Protein AF-A0A9D4SU39-F1 (afdb_monomer_lite)

pLDDT: mean 81.75, std 20.68, range [34.66, 98.31]

Organism: Rhipicephalus sanguineus (NCBI:txid34632)

Foldseek 3Di:
DAAEEDEDAALVVLVVVLVVCVVQVPPVRVVVVLRYAYEHENDDPQVSVVVSCVVSVNQWRYEYEDEDPLVCLQPDWCPSQLVLLVLLLDPNHRHQFYEYPAAEALVLLLVRVLSPHPYYHYPHVVSNVVNCVDPPNVVPDDDDDPVDRSTHHDNDPPSHPVVPVVRRGRHDDDPPPPPDDPPDDDPVVVPPPDDD

Secondary structure (DSSP, 8-state):
---EEEEESSGGGTHHHHHHHHHHTSGGGGGGGGGEEEEE-S---HHHHHHHHHHHT--S-BEEEEE--TTTGGG--SHHHHHHHHHHHSTT---SEEEEES--SHHHHHHHHHTT-SEE--S-HHHHHHHHTSTTHHHH-----TTS-TTSPP---SS--TT------S----S-------S---GGGGGGSS--

InterPro domains:
  IPR017946 PLC-like phosphodiesterase, TIM beta/alpha-barrel domain superfamily [G3DSA:3.20.20.190] (1-155)
  IPR017946 PLC-like phosphodiesterase, TIM beta/alpha-barrel domain superfamily [SSF51695] (39-131)

Structure (mmCIF, N/CA/C/O backbone):
data_AF-A0A9D4SU39-F1
#
_entry.id   AF-A0A9D4SU39-F1
#
loop_
_atom_site.group_PDB
_atom_site.id
_atom_site.type_symbol
_atom_site.label_atom_id
_atom_site.label_alt_id
_atom_site.label_comp_id
_atom_site.label_asym_id
_atom_site.label_entity_id
_atom_site.label_seq_id
_atom_site.pdbx_PDB_ins_code
_atom_site.Cartn_x
_atom_site.Cartn_y
_atom_site.Cartn_z
_atom_site.occupancy
_atom_site.B_iso_or_equiv
_atom_site.auth_seq_id
_atom_site.auth_comp_id
_atom_site.auth_asym_id
_atom_site.auth_atom_id
_atom_site.pdbx_PDB_model_num
ATOM 1 N N . MET A 1 1 ? 11.821 -0.183 16.527 1.00 67.69 1 MET A N 1
ATOM 2 C CA . MET A 1 1 ? 10.423 -0.513 16.903 1.00 67.69 1 MET A CA 1
ATOM 3 C C . MET A 1 1 ? 9.620 -0.658 15.615 1.00 67.69 1 MET A C 1
ATOM 5 O O . MET A 1 1 ? 9.890 0.095 14.689 1.00 67.69 1 MET A O 1
ATOM 9 N N . VAL A 1 2 ? 8.726 -1.643 15.519 1.00 88.06 2 VAL A N 1
ATOM 10 C CA . VAL A 1 2 ? 8.075 -2.055 14.258 1.00 88.06 2 VAL A CA 1
ATOM 11 C C . VAL A 1 2 ? 6.677 -1.437 14.139 1.00 88.06 2 VAL A C 1
ATOM 13 O O . VAL A 1 2 ? 5.979 -1.306 15.142 1.00 88.06 2 VAL A O 1
ATOM 16 N N . ASN A 1 3 ? 6.280 -1.057 12.922 1.00 95.62 3 ASN A N 1
ATOM 17 C CA . ASN A 1 3 ? 4.905 -0.673 12.593 1.00 95.62 3 ASN A CA 1
ATOM 18 C C . ASN A 1 3 ? 4.141 -1.901 12.085 1.00 95.62 3 ASN A C 1
ATOM 20 O O . ASN A 1 3 ? 4.718 -2.748 11.405 1.00 95.62 3 ASN A O 1
ATOM 24 N N . VAL A 1 4 ? 2.851 -1.993 12.397 1.00 96.62 4 VAL A N 1
ATOM 25 C CA . VAL A 1 4 ? 2.015 -3.152 12.065 1.00 96.62 4 VAL A CA 1
ATOM 26 C C . VAL A 1 4 ? 0.904 -2.729 11.120 1.00 96.62 4 VAL A C 1
ATOM 28 O O . VAL A 1 4 ? 0.189 -1.766 11.388 1.00 96.62 4 VAL A O 1
ATOM 31 N N . LEU A 1 5 ? 0.721 -3.481 10.038 1.00 97.00 5 LEU A N 1
ATOM 32 C CA . LEU A 1 5 ? -0.430 -3.340 9.159 1.00 97.00 5 LEU A CA 1
ATOM 33 C C . LEU A 1 5 ? -1.435 -4.458 9.451 1.00 97.00 5 LEU A C 1
ATOM 35 O O . LEU A 1 5 ? -1.159 -5.631 9.212 1.00 97.00 5 LEU A O 1
ATOM 39 N N . LEU A 1 6 ? -2.605 -4.098 9.977 1.00 97.62 6 LEU A N 1
ATOM 40 C CA . LEU A 1 6 ? -3.713 -5.026 10.174 1.00 97.62 6 LEU A CA 1
ATOM 41 C C . LEU A 1 6 ? -4.509 -5.141 8.871 1.00 97.62 6 LEU A C 1
ATOM 43 O O . LEU A 1 6 ? -5.364 -4.299 8.585 1.00 97.62 6 LEU A O 1
ATOM 47 N N . SER A 1 7 ? -4.229 -6.187 8.096 1.00 97.44 7 SER A N 1
ATOM 48 C CA . SER A 1 7 ? -4.980 -6.495 6.878 1.00 97.44 7 SER A CA 1
ATOM 49 C C . SER A 1 7 ? -6.150 -7.433 7.185 1.00 97.44 7 SER A C 1
ATOM 51 O O . SER A 1 7 ? -5.974 -8.484 7.805 1.00 97.44 7 SER A O 1
ATOM 53 N N . ILE A 1 8 ? -7.357 -7.042 6.774 1.00 97.50 8 ILE A N 1
ATOM 54 C CA . ILE A 1 8 ? -8.540 -7.914 6.751 1.00 97.50 8 ILE A CA 1
ATOM 55 C C . ILE A 1 8 ? -8.821 -8.357 5.316 1.00 97.50 8 ILE A C 1
ATOM 57 O O . ILE A 1 8 ? -8.470 -7.657 4.372 1.00 97.50 8 ILE A O 1
ATOM 61 N N . GLY A 1 9 ? -9.491 -9.495 5.131 1.00 95.56 9 GLY A N 1
ATOM 62 C CA . GLY A 1 9 ? -9.808 -9.981 3.788 1.00 95.56 9 GLY A CA 1
ATOM 63 C C . GLY A 1 9 ? -10.759 -9.039 3.049 1.00 95.56 9 GLY A C 1
ATOM 64 O O . GLY A 1 9 ? -10.424 -8.522 1.986 1.00 95.56 9 GLY A O 1
ATOM 65 N N . TYR A 1 10 ? -11.928 -8.783 3.640 1.00 96.88 10 TYR A N 1
ATOM 66 C CA . TYR A 1 10 ? -13.017 -8.048 2.997 1.00 96.88 10 TYR A CA 1
ATOM 67 C C . TYR A 1 10 ? -13.607 -6.966 3.909 1.00 96.88 10 TYR A C 1
ATOM 69 O O . TYR A 1 10 ? -13.557 -7.046 5.135 1.00 96.88 10 TYR A O 1
ATOM 77 N N . VAL A 1 11 ? -14.305 -5.995 3.321 1.00 97.94 11 VAL A N 1
ATOM 78 C CA . VAL A 1 11 ? -15.052 -4.931 4.015 1.00 97.94 11 VAL A CA 1
ATOM 79 C C . VAL A 1 11 ? -16.072 -5.491 5.015 1.00 97.94 11 VAL A C 1
ATOM 81 O O . VAL A 1 11 ? -16.365 -4.861 6.036 1.00 97.94 11 VAL A O 1
ATOM 84 N N . LYS A 1 12 ? -16.625 -6.684 4.757 1.00 97.75 12 LYS A N 1
ATOM 85 C CA . LYS A 1 12 ? -17.551 -7.358 5.686 1.00 97.75 12 LYS A CA 1
ATOM 86 C C . LYS A 1 12 ? -16.886 -7.746 7.017 1.00 97.75 12 LYS A C 1
ATOM 88 O O . LYS A 1 12 ? -17.575 -7.807 8.032 1.00 97.75 12 LYS A O 1
ATOM 93 N N . ASP A 1 13 ? -15.561 -7.887 7.043 1.00 98.00 13 ASP A N 1
ATOM 94 C CA . ASP A 1 13 ? -14.781 -8.295 8.217 1.00 98.00 13 ASP A CA 1
ATOM 95 C C . ASP A 1 13 ? -14.398 -7.104 9.121 1.00 98.00 13 ASP A C 1
ATOM 97 O O . ASP A 1 13 ? -13.671 -7.251 10.106 1.00 98.00 13 ASP A O 1
ATOM 101 N N . LYS A 1 14 ? -14.940 -5.905 8.851 1.00 97.88 14 LYS A N 1
ATOM 102 C CA . LYS A 1 14 ? -14.674 -4.648 9.583 1.00 97.88 14 LYS A CA 1
ATOM 103 C C . LYS A 1 14 ? -14.838 -4.717 11.104 1.00 97.88 14 LYS A C 1
ATOM 105 O O . LYS A 1 14 ? -14.329 -3.853 11.820 1.00 97.88 14 LYS A O 1
ATOM 110 N N . ASN A 1 15 ? -15.560 -5.714 11.614 1.00 98.25 15 ASN A N 1
ATOM 111 C CA . ASN A 1 15 ? -15.721 -5.927 13.050 1.00 98.25 15 ASN A CA 1
ATOM 112 C C . ASN A 1 15 ? -14.397 -6.286 13.745 1.00 98.25 15 ASN A C 1
ATOM 114 O O . ASN A 1 15 ? -14.235 -5.925 14.910 1.00 98.25 15 ASN A O 1
ATOM 118 N N . VAL A 1 16 ? -13.436 -6.892 13.036 1.00 97.88 16 VAL A N 1
ATOM 119 C CA . VAL A 1 16 ? -12.072 -7.121 13.545 1.00 97.88 16 VAL A CA 1
ATOM 120 C C . VAL A 1 16 ? -11.402 -5.782 13.851 1.00 97.88 16 VAL A C 1
ATOM 122 O O . VAL A 1 16 ? -11.013 -5.524 14.991 1.00 97.88 16 VAL A O 1
ATOM 125 N N . ILE A 1 17 ? -11.374 -4.875 12.869 1.00 97.94 17 ILE A N 1
ATOM 126 C CA . ILE A 1 17 ? -10.823 -3.523 13.034 1.00 97.94 17 ILE A CA 1
ATOM 127 C C . ILE A 1 17 ? -11.568 -2.765 14.140 1.00 97.94 17 ILE A C 1
ATOM 129 O O . ILE A 1 17 ? -10.947 -2.144 15.001 1.00 97.94 17 ILE A O 1
ATOM 133 N N . LYS A 1 18 ? -12.904 -2.843 14.173 1.00 97.88 18 LYS A N 1
ATOM 134 C CA . LYS A 1 18 ? -13.717 -2.210 15.224 1.00 97.88 18 LYS A CA 1
ATOM 135 C C . LYS A 1 18 ? -13.333 -2.701 16.625 1.00 97.88 18 LYS A C 1
ATOM 137 O O . LYS A 1 18 ? -13.263 -1.888 17.547 1.00 97.88 18 LYS A O 1
ATOM 142 N N . GLY A 1 19 ? -13.093 -4.003 16.790 1.00 97.38 19 GLY A N 1
ATOM 143 C CA . GLY A 1 19 ? -12.643 -4.602 18.047 1.00 97.38 19 GLY A CA 1
ATOM 144 C C . GLY A 1 19 ? -11.273 -4.080 18.479 1.00 97.38 19 GLY A C 1
ATOM 145 O O . GLY A 1 19 ? -11.129 -3.622 19.613 1.00 97.38 19 GLY A O 1
ATOM 146 N N . VAL A 1 20 ? -10.311 -4.053 17.552 1.00 96.06 20 VAL A N 1
ATOM 147 C CA . VAL A 1 20 ? -8.963 -3.498 17.768 1.00 96.06 20 VAL A CA 1
ATOM 148 C C . VAL A 1 20 ? -9.041 -2.032 18.195 1.00 96.06 20 VAL A C 1
ATOM 150 O O . VAL A 1 20 ? -8.531 -1.670 19.254 1.00 96.06 20 VAL A O 1
ATOM 153 N N . LEU A 1 21 ? -9.771 -1.196 17.449 1.00 95.94 21 LEU A N 1
ATOM 154 C CA . LEU A 1 21 ? -9.965 0.212 17.802 1.00 95.94 21 LEU A CA 1
ATOM 155 C C . LEU A 1 21 ? -10.594 0.373 19.192 1.00 95.94 21 LEU A C 1
ATOM 157 O O . LEU A 1 21 ? -10.150 1.212 19.968 1.00 95.94 21 LEU A O 1
ATOM 161 N N . LYS A 1 22 ? -11.612 -0.425 19.534 1.00 95.62 22 LYS A N 1
ATOM 162 C CA . LYS A 1 22 ? -12.254 -0.374 20.858 1.00 95.62 22 LYS A CA 1
ATOM 163 C C . LYS A 1 22 ? -11.282 -0.751 21.981 1.00 95.62 22 LYS A C 1
ATOM 165 O O . LYS A 1 22 ? -11.334 -0.146 23.048 1.00 95.62 22 LYS A O 1
ATOM 170 N N . TYR A 1 23 ? -10.423 -1.742 21.759 1.00 94.75 23 TYR A N 1
ATOM 171 C CA . TYR A 1 23 ? -9.473 -2.223 22.761 1.00 94.75 23 TYR A CA 1
ATOM 172 C C . TYR A 1 23 ? -8.349 -1.213 23.046 1.00 94.75 23 TYR A C 1
ATOM 174 O O . TYR A 1 23 ? -8.017 -0.970 24.213 1.00 94.75 23 TYR A O 1
ATOM 182 N N . PHE A 1 24 ? -7.792 -0.603 21.994 1.00 94.88 24 PHE A N 1
ATOM 183 C CA . PHE A 1 24 ? -6.656 0.320 22.098 1.00 94.88 24 PHE A CA 1
ATOM 184 C C . PHE A 1 24 ? -7.048 1.782 22.358 1.00 94.88 24 PHE A C 1
ATOM 186 O O . PHE A 1 24 ? -6.215 2.536 22.836 1.00 94.88 24 PHE A O 1
ATOM 193 N N . LYS A 1 25 ? -8.311 2.192 22.156 1.00 92.25 25 LYS A N 1
ATOM 194 C CA . LYS A 1 25 ? -8.796 3.550 22.502 1.00 92.25 25 LYS A CA 1
ATOM 195 C C . LYS A 1 25 ? -8.883 3.854 24.009 1.00 92.25 25 LYS A C 1
ATOM 197 O O . LYS A 1 25 ? -9.356 4.921 24.381 1.00 92.25 25 LYS A O 1
ATOM 202 N N . LYS A 1 26 ? -8.464 2.936 24.881 1.00 89.94 26 LYS A N 1
ATOM 203 C CA . LYS A 1 26 ? -8.320 3.205 26.320 1.00 89.94 26 LYS A CA 1
ATOM 204 C C . LYS A 1 26 ? -7.014 3.974 26.552 1.00 89.94 26 LYS A C 1
ATOM 206 O O . LYS A 1 26 ? -6.006 3.591 25.966 1.00 89.94 26 LYS A O 1
ATOM 211 N N . GLU A 1 27 ? -7.033 5.016 27.389 1.00 81.94 27 GLU A N 1
ATOM 212 C CA . GLU A 1 27 ? -5.927 5.988 27.547 1.00 81.94 27 GLU A CA 1
ATOM 213 C C . GLU A 1 27 ? -4.545 5.333 27.691 1.00 81.94 27 GLU A C 1
ATOM 215 O O . GLU A 1 27 ? -3.621 5.663 26.953 1.00 81.94 27 GLU A O 1
ATOM 220 N N . GLU A 1 28 ? -4.441 4.311 28.542 1.00 92.44 28 GLU A N 1
ATOM 221 C CA . GLU A 1 28 ? -3.230 3.511 28.787 1.00 92.44 28 GLU A CA 1
ATOM 222 C C . GLU A 1 28 ? -2.567 2.915 27.527 1.00 92.44 28 GLU A C 1
ATOM 224 O O . GLU A 1 28 ? -1.371 2.631 27.527 1.00 92.44 28 GLU A O 1
ATOM 229 N N . ARG A 1 29 ? -3.322 2.706 26.443 1.00 91.75 29 ARG A N 1
ATOM 230 C CA . ARG A 1 29 ? -2.878 2.005 25.228 1.00 91.75 29 ARG A CA 1
ATOM 231 C C . ARG A 1 29 ? -3.068 2.808 23.942 1.00 91.75 29 ARG A C 1
ATOM 233 O O . ARG A 1 29 ? -2.756 2.299 22.867 1.00 91.75 29 ARG A O 1
ATOM 240 N N . MET A 1 30 ? -3.547 4.047 24.028 1.00 91.50 30 MET A N 1
ATOM 241 C CA . MET A 1 30 ? -3.893 4.838 22.844 1.00 91.50 30 MET A CA 1
ATOM 242 C C . MET A 1 30 ? -2.687 5.088 21.929 1.00 91.50 30 MET A C 1
ATOM 244 O O . MET A 1 30 ? -2.826 4.994 20.713 1.00 91.50 30 MET A O 1
ATOM 248 N N . HIS A 1 31 ? -1.501 5.279 22.511 1.00 92.25 31 HIS A N 1
ATOM 249 C CA . HIS A 1 31 ? -0.233 5.449 21.792 1.00 92.25 31 HIS A CA 1
ATOM 250 C C . HIS A 1 31 ? 0.132 4.262 20.876 1.00 92.25 31 HIS A C 1
ATOM 252 O O . HIS A 1 31 ? 0.922 4.407 19.948 1.00 92.25 31 HIS A O 1
ATOM 258 N N . ILE A 1 32 ? -0.436 3.070 21.104 1.00 94.31 32 ILE A N 1
ATOM 259 C CA . ILE A 1 32 ? -0.198 1.895 20.250 1.00 94.31 32 ILE A CA 1
ATOM 260 C C . ILE A 1 32 ? -0.871 2.076 18.882 1.00 94.31 32 ILE A C 1
ATOM 262 O O . ILE A 1 32 ? -0.358 1.585 17.877 1.00 94.31 32 ILE A O 1
ATOM 266 N N . LEU A 1 33 ? -1.984 2.819 18.810 1.00 94.31 33 LEU A N 1
ATOM 267 C CA . LEU A 1 33 ? -2.661 3.104 17.539 1.00 94.31 33 LEU A CA 1
ATOM 268 C C . LEU A 1 33 ? -1.777 3.905 16.577 1.00 94.31 33 LEU A C 1
ATOM 270 O O . LEU A 1 33 ? -1.932 3.758 15.367 1.00 94.31 33 LEU A O 1
ATOM 274 N N . ASP A 1 34 ? -0.791 4.649 17.086 1.00 94.06 34 ASP A N 1
ATOM 275 C CA . ASP A 1 34 ? 0.169 5.382 16.254 1.00 94.06 34 ASP A CA 1
ATOM 276 C C . ASP A 1 34 ? 1.089 4.444 15.446 1.00 94.06 34 ASP A C 1
ATOM 278 O O . ASP A 1 34 ? 1.738 4.855 14.481 1.00 94.06 34 ASP A O 1
ATOM 282 N N . LYS A 1 35 ? 1.150 3.164 15.836 1.00 95.38 35 LYS A N 1
ATOM 283 C CA . LYS A 1 35 ? 1.954 2.109 15.201 1.00 95.38 35 LYS A CA 1
ATOM 284 C C . LYS A 1 35 ? 1.126 1.125 14.382 1.00 95.38 35 LYS A C 1
ATOM 286 O O . LYS A 1 35 ? 1.707 0.224 13.780 1.00 95.38 35 LYS A O 1
ATOM 291 N N . ILE A 1 36 ? -0.198 1.279 14.354 1.00 97.12 36 ILE A N 1
ATO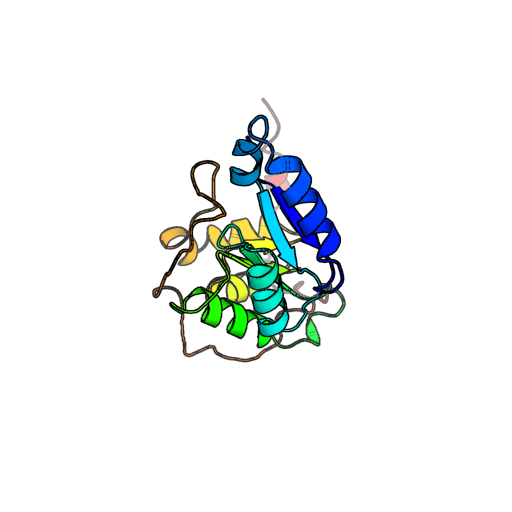M 292 C CA . ILE A 1 36 ? -1.106 0.381 13.639 1.00 97.12 36 ILE A CA 1
ATOM 293 C C . ILE A 1 36 ? -1.677 1.098 12.417 1.00 97.12 36 ILE A C 1
ATOM 295 O O . ILE A 1 36 ? -2.243 2.186 12.528 1.00 97.12 36 ILE A O 1
ATOM 299 N N . GLY A 1 37 ? -1.566 0.448 11.264 1.00 97.88 37 GLY A N 1
ATOM 300 C CA . GLY A 1 37 ? -2.303 0.776 10.053 1.00 97.88 37 GLY A CA 1
ATOM 301 C C . GLY A 1 37 ? -3.296 -0.309 9.665 1.00 97.88 37 GLY A C 1
ATOM 302 O O . GLY A 1 37 ? -3.367 -1.369 10.287 1.00 97.88 37 GLY A O 1
ATOM 303 N N . PHE A 1 38 ? -4.064 -0.036 8.618 1.00 98.25 38 PHE A N 1
ATOM 304 C CA . PHE A 1 38 ? -5.184 -0.858 8.179 1.00 98.25 38 PHE A CA 1
ATOM 305 C C . PHE A 1 38 ? -5.147 -1.085 6.669 1.00 98.25 38 PHE A C 1
ATOM 307 O O . PHE A 1 38 ? -4.820 -0.172 5.908 1.00 98.25 38 PHE A O 1
ATOM 314 N N . ASP A 1 39 ? -5.521 -2.292 6.256 1.00 98.00 39 ASP A N 1
ATOM 315 C CA . ASP A 1 39 ? -5.632 -2.707 4.857 1.00 98.00 39 ASP A CA 1
ATOM 316 C C . ASP A 1 39 ? -6.844 -3.635 4.654 1.00 98.00 39 ASP A C 1
ATOM 318 O O . ASP A 1 39 ? -7.320 -4.280 5.594 1.00 98.00 39 ASP A O 1
ATOM 322 N N . VAL A 1 40 ? -7.344 -3.687 3.418 1.00 96.75 40 VAL A N 1
ATOM 323 C CA . VAL A 1 40 ? -8.346 -4.660 2.966 1.00 96.75 40 VAL A CA 1
ATOM 324 C C . VAL A 1 40 ? -7.770 -5.398 1.760 1.00 96.75 40 VAL A C 1
ATOM 326 O O . VAL A 1 40 ? -7.729 -4.850 0.655 1.00 96.75 40 VAL A O 1
ATOM 329 N N . GLY A 1 41 ? -7.319 -6.630 1.989 1.00 88.81 41 GLY A N 1
ATOM 330 C CA . GLY A 1 41 ? -6.403 -7.338 1.097 1.00 88.81 41 GLY A CA 1
ATOM 331 C C . GLY A 1 41 ? -7.040 -8.006 -0.123 1.00 88.81 41 GLY A C 1
ATOM 332 O O . GLY A 1 41 ? -6.368 -8.162 -1.134 1.00 88.81 41 GLY A O 1
ATOM 333 N N . MET A 1 42 ? -8.327 -8.377 -0.097 1.00 87.50 42 MET A N 1
ATOM 334 C CA . MET A 1 42 ? -8.940 -9.204 -1.160 1.00 87.50 42 MET A CA 1
ATOM 335 C C . MET A 1 42 ? -9.660 -8.394 -2.249 1.00 87.50 42 MET A C 1
ATOM 337 O O . MET A 1 42 ? -10.685 -8.814 -2.780 1.00 87.50 42 MET A O 1
ATOM 341 N N . ASN A 1 43 ? -9.115 -7.226 -2.593 1.00 87.62 43 ASN A N 1
ATOM 342 C CA . ASN A 1 43 ? -9.534 -6.391 -3.724 1.00 87.62 43 ASN A CA 1
ATOM 343 C C . ASN A 1 43 ? -11.014 -5.972 -3.770 1.00 87.62 43 ASN A C 1
ATOM 345 O O . ASN A 1 43 ? -11.559 -5.744 -4.853 1.00 87.62 43 ASN A O 1
ATOM 349 N N . ASP A 1 44 ? -11.664 -5.787 -2.618 1.00 93.75 44 ASP A N 1
ATOM 350 C CA . ASP A 1 44 ? -12.981 -5.144 -2.592 1.00 93.75 44 ASP A CA 1
ATOM 351 C C . ASP A 1 44 ? -12.956 -3.793 -3.351 1.00 93.75 44 ASP A C 1
ATOM 353 O O . ASP A 1 44 ? -11.906 -3.132 -3.425 1.00 93.75 44 ASP A O 1
ATOM 357 N N . PRO A 1 45 ? -14.098 -3.340 -3.909 1.00 95.00 45 PRO A N 1
ATOM 358 C CA . PRO A 1 45 ? -14.178 -2.048 -4.583 1.00 95.00 45 PRO A CA 1
ATOM 359 C C . PRO A 1 45 ? -13.663 -0.905 -3.698 1.00 95.00 45 PRO A C 1
ATOM 361 O O . PRO A 1 45 ? -14.108 -0.760 -2.554 1.00 95.00 45 PRO A O 1
ATOM 364 N N . LEU A 1 46 ? -12.778 -0.060 -4.241 1.00 95.62 46 LEU A N 1
ATOM 365 C CA . LEU A 1 46 ? -12.100 1.017 -3.499 1.00 95.62 46 LEU A CA 1
ATOM 366 C C . LEU A 1 46 ? -13.089 1.933 -2.766 1.00 95.62 46 LEU A C 1
ATOM 368 O O . LEU A 1 46 ? -12.902 2.300 -1.609 1.00 95.62 46 LEU A O 1
ATOM 372 N N . GLU A 1 47 ? -14.213 2.241 -3.406 1.00 96.31 47 GLU A N 1
ATOM 373 C CA . GLU A 1 47 ? -15.275 3.059 -2.826 1.00 96.31 47 GLU A CA 1
ATOM 374 C C . GLU A 1 47 ? -15.922 2.407 -1.582 1.00 96.31 47 GLU A C 1
ATOM 376 O O . GLU A 1 47 ? -16.217 3.082 -0.589 1.00 96.31 47 GLU A O 1
ATOM 381 N N . LYS A 1 48 ? -16.115 1.077 -1.588 1.00 97.69 48 LYS A N 1
ATOM 382 C CA . LYS A 1 48 ? -16.638 0.336 -0.425 1.00 97.69 48 LYS A CA 1
ATOM 383 C C . LYS A 1 48 ? -15.639 0.359 0.731 1.00 97.69 48 LYS A C 1
ATOM 385 O O . LYS A 1 48 ? -16.060 0.564 1.871 1.00 97.69 48 LYS A O 1
ATOM 390 N N . ILE A 1 49 ? -14.348 0.218 0.438 1.00 98.06 49 ILE A N 1
ATOM 391 C CA . ILE A 1 49 ? -13.268 0.313 1.430 1.00 98.06 49 ILE A CA 1
ATOM 392 C C . ILE A 1 49 ? -13.228 1.725 2.037 1.00 98.06 49 ILE A C 1
ATOM 394 O O . ILE A 1 49 ? -13.268 1.879 3.259 1.00 98.06 49 ILE A O 1
ATOM 398 N N . GLY A 1 50 ? -13.271 2.774 1.210 1.00 97.38 50 GLY A N 1
ATOM 399 C CA . GLY A 1 50 ? -13.319 4.163 1.678 1.00 97.38 50 GLY A CA 1
ATOM 400 C C . GLY A 1 50 ? -14.521 4.450 2.588 1.00 97.38 50 GLY A C 1
ATOM 401 O O . GLY A 1 50 ? -14.376 5.063 3.651 1.00 97.38 50 GLY A O 1
ATOM 402 N N . ARG A 1 51 ? -15.713 3.945 2.233 1.00 98.06 51 ARG A N 1
ATOM 403 C CA . ARG A 1 51 ? -16.905 4.031 3.098 1.00 98.06 51 ARG A CA 1
ATOM 404 C C . ARG A 1 51 ? -16.720 3.302 4.425 1.00 98.06 51 ARG A C 1
ATOM 406 O O . ARG A 1 51 ? -17.147 3.825 5.454 1.00 98.06 51 ARG A O 1
ATOM 413 N N . MET A 1 52 ? -16.098 2.125 4.420 1.00 98.31 52 MET A N 1
ATOM 414 C CA . MET A 1 52 ? -15.803 1.373 5.640 1.00 98.31 52 MET A CA 1
ATOM 415 C C . MET A 1 52 ? -14.914 2.183 6.587 1.00 98.31 52 MET A C 1
ATOM 417 O O . MET A 1 52 ? -15.267 2.346 7.755 1.00 98.31 52 MET A O 1
ATOM 421 N N . TYR A 1 53 ? -13.810 2.748 6.089 1.00 98.19 53 TYR A N 1
ATOM 422 C CA . TYR A 1 53 ? -12.929 3.585 6.906 1.00 98.19 53 TYR A CA 1
ATOM 423 C C . TYR A 1 53 ? -13.662 4.795 7.486 1.00 98.19 53 TYR A C 1
ATOM 425 O O . TYR A 1 53 ? -13.547 5.063 8.684 1.00 98.19 53 TYR A O 1
ATOM 433 N N . LYS A 1 54 ? -14.504 5.461 6.685 1.00 97.69 54 LYS A N 1
ATOM 434 C CA . LYS A 1 54 ? -15.351 6.566 7.157 1.00 97.69 54 LYS A CA 1
ATOM 435 C C . LYS A 1 54 ? -16.299 6.130 8.280 1.00 97.69 54 LYS A C 1
ATOM 437 O O . LYS A 1 54 ? -16.397 6.830 9.283 1.00 97.69 54 LYS A O 1
ATOM 442 N N . GLN A 1 55 ? -16.960 4.977 8.147 1.00 97.94 55 GLN A N 1
ATOM 443 C CA . GLN A 1 55 ? -17.854 4.427 9.180 1.00 97.94 55 GLN A CA 1
ATOM 444 C C . GLN A 1 55 ? -17.122 4.097 10.488 1.00 97.94 55 GLN A C 1
ATOM 446 O O . GLN A 1 55 ? -17.696 4.243 11.564 1.00 97.94 55 GLN A O 1
ATOM 451 N N . LEU A 1 56 ? -15.867 3.651 10.405 1.00 97.62 56 LEU A N 1
ATOM 452 C CA . LEU A 1 56 ? -15.035 3.331 11.568 1.00 97.62 56 LEU A CA 1
ATOM 453 C C . LEU A 1 56 ? -14.328 4.558 12.171 1.00 97.62 56 LEU A C 1
ATOM 455 O O . LEU A 1 56 ? -13.713 4.450 13.233 1.00 97.62 56 LEU A O 1
ATOM 459 N N . GLY A 1 57 ? -14.413 5.720 11.515 1.00 96.94 57 GLY A N 1
ATOM 460 C CA . GLY A 1 57 ? -13.716 6.939 11.924 1.00 96.94 57 GLY A CA 1
ATOM 461 C C . GLY A 1 57 ? -12.202 6.899 11.686 1.00 96.94 57 GLY A C 1
ATOM 462 O O . GLY A 1 57 ? -11.473 7.637 12.342 1.00 96.94 57 GLY A O 1
ATOM 463 N N . ILE A 1 58 ? -11.723 6.051 10.770 1.00 97.12 58 ILE A N 1
ATOM 464 C CA . ILE A 1 58 ? -10.302 5.937 10.414 1.00 97.12 58 ILE A CA 1
ATOM 465 C C . ILE A 1 58 ? -9.961 7.015 9.381 1.00 97.12 58 ILE A C 1
ATOM 467 O O . ILE A 1 58 ? -10.533 7.052 8.289 1.00 97.12 58 ILE A O 1
ATOM 471 N N . ARG A 1 59 ? -9.028 7.906 9.734 1.00 95.19 59 ARG A N 1
ATOM 472 C CA . ARG A 1 59 ? -8.639 9.076 8.923 1.00 95.19 59 ARG A CA 1
ATOM 473 C C . ARG A 1 59 ? -7.192 9.055 8.427 1.00 95.19 59 ARG A C 1
ATOM 475 O O . ARG A 1 59 ? -6.833 9.941 7.662 1.00 95.19 59 ARG A O 1
ATOM 482 N N . GLY A 1 60 ? -6.406 8.065 8.833 1.00 95.88 60 GLY A N 1
ATOM 483 C CA . GLY A 1 60 ? -5.003 7.891 8.464 1.00 95.88 60 GLY A CA 1
ATOM 484 C C . GLY A 1 60 ? -4.568 6.442 8.671 1.00 95.88 60 GLY A C 1
ATOM 485 O O . GLY A 1 60 ? -5.355 5.630 9.164 1.00 95.88 60 GLY A O 1
ATOM 486 N N . HIS A 1 61 ? -3.323 6.149 8.305 1.00 97.62 61 HIS A N 1
ATOM 487 C CA . HIS A 1 61 ? -2.677 4.840 8.421 1.00 97.62 61 HIS A CA 1
ATOM 488 C C . HIS A 1 61 ? -3.348 3.773 7.545 1.00 97.62 61 HIS A C 1
ATOM 490 O O . HIS A 1 61 ? -3.563 2.637 7.959 1.00 97.62 61 HIS A O 1
ATOM 496 N N . ARG A 1 62 ? -3.740 4.147 6.328 1.00 97.94 62 ARG A N 1
ATOM 497 C CA . ARG A 1 62 ? -4.490 3.298 5.398 1.00 97.94 62 ARG A CA 1
ATOM 498 C C . ARG A 1 62 ? -3.582 2.881 4.255 1.00 97.94 62 ARG A C 1
ATOM 500 O O . ARG A 1 62 ? -3.164 3.725 3.462 1.00 97.94 62 ARG A O 1
ATOM 507 N N . TRP A 1 63 ? -3.309 1.591 4.161 1.00 98.06 63 TRP A N 1
ATOM 508 C CA . TRP A 1 63 ? -2.644 1.006 3.004 1.00 98.06 63 TRP A CA 1
ATOM 509 C C . TRP A 1 63 ? -3.694 0.387 2.085 1.00 98.06 63 TRP A C 1
ATOM 511 O O . TRP A 1 63 ? -4.754 -0.047 2.541 1.00 98.06 63 TRP A O 1
ATOM 521 N N . GLN A 1 64 ? -3.410 0.385 0.786 1.00 97.12 64 GLN A N 1
ATOM 522 C CA . GLN A 1 64 ? -4.213 -0.325 -0.197 1.00 97.12 64 GLN A CA 1
ATOM 523 C C . GLN A 1 64 ? -3.340 -1.279 -0.997 1.00 97.12 64 GLN A C 1
ATOM 525 O O . GLN A 1 64 ? -2.480 -0.842 -1.761 1.00 97.12 64 GLN A O 1
ATOM 530 N N . GLY A 1 65 ? -3.628 -2.570 -0.865 1.00 92.94 65 GLY A N 1
ATOM 531 C CA . GLY A 1 65 ? -3.118 -3.583 -1.778 1.00 92.94 65 GLY A CA 1
ATOM 532 C C . GLY A 1 65 ? -3.917 -3.643 -3.073 1.00 92.94 65 GLY A C 1
ATOM 533 O O . GLY A 1 65 ? -5.151 -3.518 -3.068 1.00 92.94 65 GLY A O 1
ATOM 534 N N . ASP A 1 66 ? -3.220 -3.884 -4.174 1.00 89.94 66 ASP A N 1
ATOM 535 C CA . ASP A 1 66 ? -3.794 -4.465 -5.383 1.00 89.94 66 ASP A CA 1
ATOM 536 C C . ASP A 1 66 ? -2.915 -5.619 -5.843 1.00 89.94 66 ASP A C 1
ATOM 538 O O . ASP A 1 66 ? -1.687 -5.528 -5.789 1.00 89.94 66 ASP A O 1
ATOM 542 N N . GLY A 1 67 ? -3.537 -6.718 -6.253 1.00 79.00 67 GLY A N 1
ATOM 543 C CA . GLY A 1 67 ? -2.771 -7.915 -6.530 1.00 79.00 67 GLY A CA 1
ATOM 544 C C . GLY A 1 67 ? -3.573 -9.176 -6.751 1.00 79.00 67 GLY A C 1
ATOM 545 O O . GLY A 1 67 ? -4.761 -9.246 -6.459 1.00 79.00 67 GLY A O 1
ATOM 546 N N . LEU A 1 68 ? -2.902 -10.201 -7.253 1.00 73.19 68 LEU A N 1
ATOM 547 C CA . LEU A 1 68 ? -3.391 -11.574 -7.233 1.00 73.19 68 LEU A CA 1
ATOM 548 C C . LEU A 1 68 ? -2.184 -12.491 -7.025 1.00 73.19 68 LEU A C 1
ATOM 550 O O . LEU A 1 68 ? -1.041 -12.063 -7.206 1.00 73.19 68 LEU A O 1
ATOM 554 N N . SER A 1 69 ? -2.433 -13.751 -6.664 1.00 63.69 69 SER A N 1
ATOM 555 C CA . SER A 1 69 ? -1.382 -14.770 -6.658 1.00 63.69 69 SER A CA 1
ATOM 556 C C . SER A 1 69 ? -0.595 -14.729 -7.973 1.00 63.69 69 SER A C 1
ATOM 558 O O . SER A 1 69 ? -1.180 -14.692 -9.060 1.00 63.69 69 SER A O 1
ATOM 560 N N . ASN A 1 70 ? 0.734 -14.750 -7.857 1.00 59.19 70 ASN A N 1
ATOM 561 C CA . ASN A 1 70 ? 1.662 -14.764 -8.987 1.00 59.19 70 ASN A CA 1
ATOM 562 C C . ASN A 1 70 ? 1.379 -15.914 -9.978 1.00 59.19 70 ASN A C 1
ATOM 564 O O . ASN A 1 70 ? 1.610 -15.734 -11.170 1.00 59.19 70 ASN A O 1
ATOM 568 N N . CYS A 1 71 ? 0.780 -17.026 -9.529 1.00 60.78 71 CYS A N 1
ATOM 569 C CA . CYS A 1 71 ? 0.379 -18.164 -10.367 1.00 60.78 71 CYS A CA 1
ATOM 570 C C . CYS A 1 71 ? -0.643 -17.819 -11.464 1.00 60.78 71 CYS A C 1
ATOM 572 O O . CYS A 1 71 ? -0.746 -18.536 -12.451 1.00 60.78 71 CYS A O 1
ATOM 574 N N . VAL A 1 72 ? -1.434 -16.759 -11.285 1.00 64.25 72 VAL A N 1
ATOM 575 C CA . VAL A 1 72 ? -2.532 -16.377 -12.199 1.00 64.25 72 VAL A CA 1
ATOM 576 C C . VAL A 1 72 ? -2.516 -14.886 -12.540 1.00 64.25 72 VAL A C 1
ATOM 578 O O . VAL A 1 72 ? -3.428 -14.371 -13.184 1.00 64.25 72 VAL A O 1
ATOM 581 N N . ARG A 1 73 ? -1.477 -14.159 -12.111 1.00 62.53 73 ARG A N 1
ATOM 582 C CA . ARG A 1 73 ? -1.400 -12.701 -12.265 1.00 62.53 73 ARG A CA 1
ATOM 583 C C . ARG A 1 73 ? -1.326 -12.268 -13.735 1.00 62.53 73 ARG A C 1
ATOM 585 O O . ARG A 1 73 ? -1.824 -11.194 -14.056 1.00 62.53 73 ARG A O 1
ATOM 592 N N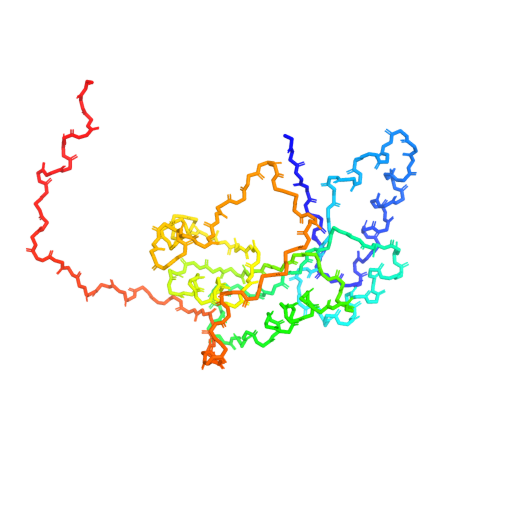 . PHE A 1 74 ? -0.833 -13.133 -14.626 1.00 62.66 74 PHE A N 1
ATOM 593 C CA . PHE A 1 74 ? -0.822 -12.895 -16.076 1.00 62.66 74 PHE A CA 1
ATOM 594 C C . PHE A 1 74 ? -2.216 -12.769 -16.720 1.00 62.66 74 PHE A C 1
ATOM 596 O O . PHE A 1 74 ? -2.349 -12.462 -17.900 1.00 62.66 74 PHE A O 1
ATOM 603 N N . LEU A 1 75 ? -3.280 -13.017 -15.959 1.00 62.06 75 LEU A N 1
ATOM 604 C CA . LEU A 1 75 ? -4.655 -12.913 -16.437 1.00 62.06 75 LEU A CA 1
ATOM 605 C C . LEU A 1 75 ? -5.351 -11.633 -15.960 1.00 62.06 75 LEU A C 1
ATOM 607 O O . LEU A 1 75 ? -6.506 -11.404 -16.314 1.00 62.06 75 LEU A O 1
ATOM 611 N N . VAL A 1 76 ? -4.691 -10.806 -15.138 1.00 64.69 76 VAL A N 1
ATOM 612 C CA . VAL A 1 76 ? -5.355 -9.706 -14.428 1.00 64.69 76 VAL A CA 1
ATOM 613 C C . VAL A 1 76 ? -4.780 -8.343 -14.821 1.00 64.69 76 VAL A C 1
ATOM 615 O O . VAL A 1 76 ? -3.596 -8.088 -14.593 1.00 64.69 76 VAL A O 1
ATOM 618 N N . PRO A 1 77 ? -5.618 -7.427 -15.342 1.00 73.88 77 PRO A N 1
ATOM 619 C CA . PRO A 1 77 ? -5.221 -6.051 -15.609 1.00 73.88 77 PRO A CA 1
ATOM 620 C C . PRO A 1 77 ? -4.819 -5.292 -14.341 1.00 73.88 77 PRO A C 1
ATOM 622 O O . PRO A 1 77 ? -5.374 -5.497 -13.261 1.00 73.88 77 PRO A O 1
ATOM 625 N N . VAL A 1 78 ? -3.935 -4.309 -14.498 1.00 83.94 78 VAL A N 1
ATOM 626 C CA . VAL A 1 78 ? -3.499 -3.405 -13.416 1.00 83.94 78 VAL A CA 1
ATOM 627 C C . VAL A 1 78 ? -4.381 -2.173 -13.230 1.00 83.94 78 VAL A C 1
ATOM 629 O O . VAL A 1 78 ? -4.030 -1.251 -12.498 1.00 83.94 78 VAL A O 1
ATOM 632 N N . ALA A 1 79 ? -5.548 -2.137 -13.874 1.00 87.12 79 ALA A N 1
ATOM 633 C CA . ALA A 1 79 ? -6.433 -0.976 -13.854 1.00 87.12 79 ALA A CA 1
ATOM 634 C C . ALA A 1 79 ? -6.817 -0.546 -12.426 1.00 87.12 79 ALA A C 1
ATOM 636 O O . ALA A 1 79 ? -6.796 0.645 -12.121 1.00 87.12 79 ALA A O 1
ATOM 637 N N . ARG A 1 80 ? -7.098 -1.506 -11.531 1.00 90.69 80 ARG A N 1
ATOM 638 C CA . ARG A 1 80 ? -7.441 -1.218 -10.130 1.00 90.69 80 ARG A CA 1
ATOM 639 C C . ARG A 1 80 ? -6.243 -0.679 -9.338 1.00 90.69 80 ARG A C 1
ATOM 641 O O . ARG A 1 80 ? -6.425 0.245 -8.548 1.00 90.69 80 ARG A O 1
ATOM 648 N N . LEU A 1 81 ? -5.027 -1.179 -9.584 1.00 91.44 81 LEU A N 1
ATOM 649 C CA . LEU A 1 81 ? -3.796 -0.618 -9.009 1.00 91.44 81 LEU A CA 1
ATOM 650 C C . LEU A 1 81 ? -3.616 0.848 -9.423 1.00 91.44 81 LEU A C 1
ATOM 652 O O . LEU A 1 81 ? -3.398 1.709 -8.573 1.00 91.44 81 LEU A O 1
ATOM 656 N N . LEU A 1 82 ? -3.759 1.145 -10.717 1.00 91.06 82 LEU A N 1
ATOM 657 C CA . LEU A 1 82 ? -3.645 2.509 -11.239 1.00 91.06 82 LEU A CA 1
ATOM 658 C C . LEU A 1 82 ? -4.741 3.427 -10.685 1.00 91.06 82 LEU A C 1
ATOM 660 O O . LEU A 1 82 ? -4.472 4.582 -10.357 1.00 91.06 82 LEU A O 1
ATOM 664 N N . GLU A 1 83 ? -5.966 2.920 -10.529 1.00 92.50 83 GLU A N 1
ATOM 665 C CA . GLU A 1 83 ? -7.052 3.648 -9.871 1.00 92.50 83 GLU A CA 1
ATOM 666 C C . GLU A 1 83 ? -6.712 3.957 -8.406 1.00 92.50 83 GLU A C 1
ATOM 668 O O . GLU A 1 83 ? -6.911 5.088 -7.961 1.00 92.50 83 GLU A O 1
ATOM 673 N N . ALA A 1 84 ? -6.141 2.996 -7.672 1.00 94.25 84 ALA A N 1
ATOM 674 C CA . ALA A 1 84 ? -5.707 3.184 -6.290 1.00 94.25 84 ALA A CA 1
ATOM 675 C C . ALA A 1 84 ? -4.596 4.239 -6.177 1.00 94.25 84 ALA A C 1
ATOM 677 O O . ALA A 1 84 ? -4.703 5.158 -5.363 1.00 94.25 84 ALA A O 1
ATOM 678 N N . VAL A 1 85 ? -3.573 4.172 -7.032 1.00 93.44 85 VAL A N 1
ATOM 679 C CA . VAL A 1 85 ? -2.486 5.164 -7.085 1.00 93.44 85 VAL A CA 1
ATOM 680 C C . VAL A 1 85 ? -3.025 6.555 -7.446 1.00 93.44 85 VAL A C 1
ATOM 682 O O . VAL A 1 85 ? -2.726 7.539 -6.764 1.00 93.44 85 VAL A O 1
ATOM 685 N N . LYS A 1 86 ? -3.899 6.657 -8.454 1.00 92.06 86 LYS A N 1
ATOM 686 C CA . LYS A 1 86 ? -4.555 7.922 -8.821 1.00 92.06 86 LYS A CA 1
ATOM 687 C C . LYS A 1 86 ? -5.402 8.476 -7.675 1.00 92.06 86 LYS A C 1
ATOM 689 O O . LYS A 1 86 ? -5.404 9.684 -7.435 1.00 92.06 86 LYS A O 1
ATOM 694 N N . ALA A 1 87 ? -6.127 7.612 -6.967 1.00 92.75 87 ALA A N 1
ATOM 695 C CA . ALA A 1 87 ? -6.926 8.004 -5.819 1.00 92.75 87 ALA A CA 1
ATOM 696 C C . ALA A 1 87 ? -6.035 8.510 -4.678 1.00 92.75 87 ALA A C 1
ATOM 698 O O . ALA A 1 87 ? -6.319 9.595 -4.169 1.00 92.75 87 ALA A O 1
ATOM 699 N N . ARG A 1 88 ? -4.958 7.794 -4.316 1.00 94.69 88 ARG A N 1
ATOM 700 C CA . ARG A 1 88 ? -3.965 8.210 -3.305 1.00 94.69 88 ARG A CA 1
ATOM 701 C C . ARG A 1 88 ? -3.450 9.622 -3.585 1.00 94.69 88 ARG A C 1
ATOM 703 O O . ARG A 1 88 ? -3.482 10.459 -2.689 1.00 94.69 88 ARG A O 1
ATOM 710 N N . ASP A 1 89 ? -3.070 9.914 -4.823 1.00 92.19 89 ASP A N 1
ATOM 711 C CA . ASP A 1 89 ? -2.462 11.209 -5.170 1.00 92.19 89 ASP A CA 1
ATOM 712 C C . ASP A 1 89 ? -3.482 12.340 -5.341 1.00 92.19 89 ASP A C 1
ATOM 714 O O . ASP A 1 89 ? -3.122 13.511 -5.451 1.00 92.19 89 ASP A O 1
ATOM 718 N N . SER A 1 90 ? -4.776 12.019 -5.315 1.00 90.19 90 SER A N 1
ATOM 719 C CA . SER A 1 90 ? -5.831 13.024 -5.297 1.00 90.19 90 SER A CA 1
ATOM 720 C C . SER A 1 90 ? -6.044 13.604 -3.892 1.00 90.19 90 SER A C 1
ATOM 722 O O . SER A 1 90 ? -5.982 12.904 -2.878 1.00 90.19 90 SER A O 1
ATOM 724 N N . GLN A 1 91 ? -6.439 14.879 -3.823 1.00 85.94 91 GLN A N 1
ATOM 725 C CA . GLN A 1 91 ? -6.815 15.535 -2.560 1.00 85.94 91 GLN A CA 1
ATOM 726 C C . GLN A 1 91 ? -7.999 14.856 -1.846 1.00 85.94 91 GLN A C 1
ATOM 728 O O . GLN A 1 91 ? -8.171 15.012 -0.641 1.00 85.94 91 GLN A O 1
ATOM 733 N N . LYS A 1 92 ? -8.828 14.106 -2.584 1.00 86.25 92 LYS A N 1
ATOM 734 C CA . LYS A 1 92 ? -10.032 13.438 -2.063 1.00 86.25 92 LYS A CA 1
ATOM 735 C C . LYS A 1 92 ? -9.795 11.968 -1.692 1.00 86.25 92 LYS A C 1
ATOM 737 O O . LYS A 1 92 ? -10.698 11.330 -1.153 1.00 86.25 92 LYS A O 1
ATOM 742 N N . GLY A 1 93 ? -8.614 11.424 -1.986 1.00 89.25 93 GLY A N 1
ATOM 743 C CA . GLY A 1 93 ? -8.272 10.030 -1.727 1.00 89.25 93 GLY A CA 1
ATOM 744 C C . GLY A 1 93 ? -8.176 9.701 -0.246 1.00 89.25 93 GLY A C 1
ATOM 745 O O . GLY A 1 93 ? -7.714 10.516 0.552 1.00 89.25 93 GLY A O 1
ATOM 746 N N . TYR A 1 94 ? -8.540 8.471 0.120 1.00 93.81 94 TYR A N 1
ATOM 747 C CA . TYR A 1 94 ? -8.387 7.977 1.489 1.00 93.81 94 TYR A CA 1
ATOM 748 C C . TYR A 1 94 ? -7.084 7.204 1.718 1.00 93.81 94 TYR A C 1
ATOM 750 O O . TYR A 1 94 ? -6.792 6.888 2.853 1.00 93.81 94 TYR A O 1
ATOM 758 N N . MET A 1 95 ? -6.323 6.812 0.702 1.00 94.44 95 MET A N 1
ATOM 759 C CA . MET A 1 95 ? -5.173 5.919 0.910 1.00 94.44 95 MET A CA 1
ATOM 760 C C . MET A 1 95 ? -3.940 6.719 1.299 1.00 94.44 95 MET A C 1
ATOM 762 O O . MET A 1 95 ? -3.680 7.754 0.698 1.00 94.44 95 MET A O 1
ATOM 766 N N . ASP A 1 96 ? -3.169 6.263 2.271 1.00 96.50 96 ASP A N 1
ATOM 767 C CA . ASP A 1 96 ? -1.905 6.906 2.633 1.00 96.50 96 ASP A CA 1
ATOM 768 C C . ASP A 1 96 ? -0.737 6.266 1.872 1.00 96.50 96 ASP A C 1
ATOM 770 O O . ASP A 1 96 ? 0.180 6.975 1.466 1.00 96.50 96 ASP A O 1
ATOM 774 N N . LYS A 1 97 ? -0.834 4.955 1.603 1.00 97.44 97 LYS A N 1
ATOM 775 C CA . LYS A 1 97 ? 0.123 4.152 0.831 1.00 97.44 97 LYS A CA 1
ATOM 776 C C . LYS A 1 97 ? -0.584 3.165 -0.095 1.00 97.44 97 LYS A C 1
ATOM 778 O O . LYS A 1 97 ? -1.678 2.694 0.225 1.00 97.44 97 LYS A O 1
ATOM 783 N N . VAL A 1 98 ? 0.053 2.815 -1.209 1.00 96.19 98 VAL A N 1
ATOM 784 C CA . VAL A 1 98 ? -0.405 1.772 -2.142 1.00 96.19 98 VAL A CA 1
ATOM 785 C C . VAL A 1 98 ? 0.706 0.751 -2.353 1.00 96.19 98 VAL A C 1
ATOM 787 O O . VAL A 1 98 ? 1.852 1.134 -2.568 1.00 96.19 98 VAL A O 1
ATOM 790 N N . TYR A 1 99 ? 0.378 -0.540 -2.322 1.00 96.00 99 TYR A N 1
ATOM 791 C CA . TYR A 1 99 ? 1.334 -1.608 -2.604 1.00 96.00 99 TYR A CA 1
ATOM 792 C C . TYR A 1 99 ? 0.817 -2.581 -3.665 1.00 96.00 99 TYR A C 1
ATOM 794 O O . TYR A 1 99 ? -0.390 -2.794 -3.798 1.00 96.00 99 TYR A O 1
ATOM 802 N N . HIS A 1 100 ? 1.743 -3.189 -4.404 1.00 92.81 100 HIS A N 1
ATOM 803 C CA . HIS A 1 100 ? 1.449 -4.221 -5.396 1.00 92.81 100 HIS A CA 1
ATOM 804 C C . HIS A 1 100 ? 1.927 -5.588 -4.895 1.00 92.81 100 HIS A C 1
ATOM 806 O O . HIS A 1 100 ? 3.037 -5.712 -4.374 1.00 92.81 100 HIS A O 1
ATOM 812 N N . TRP A 1 101 ? 1.089 -6.615 -5.033 1.00 90.31 101 TRP A N 1
ATOM 813 C CA . TRP A 1 101 ? 1.413 -7.984 -4.639 1.00 90.31 101 TRP A CA 1
ATOM 814 C C . TRP A 1 101 ? 0.880 -9.029 -5.642 1.00 90.31 101 TRP A C 1
ATOM 816 O O . TRP A 1 101 ? -0.084 -8.781 -6.352 1.00 90.31 101 TRP A O 1
ATOM 826 N N . THR A 1 102 ? 1.454 -10.219 -5.778 1.00 89.62 102 THR A N 1
ATOM 827 C CA . THR A 1 102 ? 2.862 -10.548 -5.508 1.00 89.62 102 THR A CA 1
ATOM 828 C C . THR A 1 102 ? 3.662 -10.364 -6.802 1.00 89.62 102 THR A C 1
ATOM 830 O O . THR A 1 102 ? 3.242 -10.866 -7.845 1.00 89.62 102 THR A O 1
ATOM 833 N N . VAL A 1 103 ? 4.796 -9.655 -6.760 1.00 88.44 103 VAL A N 1
ATOM 834 C CA . VAL A 1 103 ? 5.593 -9.320 -7.958 1.00 88.44 103 VAL A CA 1
ATOM 835 C C . VAL A 1 103 ? 7.032 -9.804 -7.803 1.00 88.44 103 VAL A C 1
ATOM 837 O O . VAL A 1 103 ? 7.759 -9.304 -6.952 1.00 88.44 103 VAL A O 1
ATOM 840 N N . ASP A 1 104 ? 7.456 -10.755 -8.639 1.00 89.94 104 ASP A N 1
ATOM 841 C CA . ASP A 1 104 ? 8.740 -11.453 -8.452 1.00 89.94 104 ASP A CA 1
ATOM 842 C C . ASP A 1 104 ? 9.801 -11.125 -9.516 1.00 89.94 104 ASP A C 1
ATOM 844 O O . ASP A 1 104 ? 10.995 -11.178 -9.226 1.00 89.94 104 ASP A O 1
ATOM 848 N N . LEU A 1 105 ? 9.399 -10.787 -10.746 1.00 89.31 105 LEU A N 1
ATOM 849 C CA . LEU A 1 105 ? 10.337 -10.587 -11.859 1.00 89.31 105 LEU A CA 1
ATOM 850 C C . LEU A 1 105 ? 10.811 -9.126 -11.959 1.00 89.31 105 LEU A C 1
ATOM 852 O O . LEU A 1 105 ? 9.967 -8.228 -11.872 1.00 89.31 105 LEU A O 1
ATOM 856 N N . PRO A 1 106 ? 12.108 -8.860 -12.239 1.00 92.25 106 PRO A N 1
ATOM 857 C CA . PRO A 1 106 ? 12.652 -7.500 -12.338 1.00 92.25 106 PRO A CA 1
ATOM 858 C C . PRO A 1 106 ? 11.883 -6.585 -13.298 1.00 92.25 106 PRO A C 1
ATOM 860 O O . PRO A 1 106 ? 11.633 -5.425 -12.975 1.00 92.25 106 PRO A O 1
ATOM 863 N N . HIS A 1 107 ? 11.441 -7.109 -14.449 1.00 88.31 107 HIS A N 1
ATOM 864 C CA . HIS A 1 107 ? 10.639 -6.350 -15.415 1.00 88.31 107 HIS A CA 1
ATOM 865 C C . HIS A 1 107 ? 9.310 -5.853 -14.816 1.00 88.31 107 HIS A C 1
ATOM 867 O O . HIS A 1 107 ? 8.959 -4.683 -14.955 1.00 88.31 107 HIS A O 1
ATOM 873 N N . PHE A 1 108 ? 8.579 -6.712 -14.099 1.00 87.69 108 PHE A N 1
ATOM 874 C CA . PHE A 1 108 ? 7.304 -6.332 -13.483 1.00 87.69 108 PHE A CA 1
ATOM 875 C C . PHE A 1 108 ? 7.483 -5.496 -12.216 1.00 87.69 108 PHE A C 1
ATOM 877 O O . PHE A 1 108 ? 6.647 -4.639 -11.926 1.00 87.69 108 PHE A O 1
ATOM 884 N N . ILE A 1 109 ? 8.577 -5.701 -11.479 1.00 92.31 109 ILE A N 1
ATOM 885 C CA . ILE A 1 109 ? 8.985 -4.823 -10.375 1.00 92.31 109 ILE A CA 1
ATOM 886 C C . ILE A 1 109 ? 9.197 -3.406 -10.911 1.00 92.31 109 ILE A C 1
A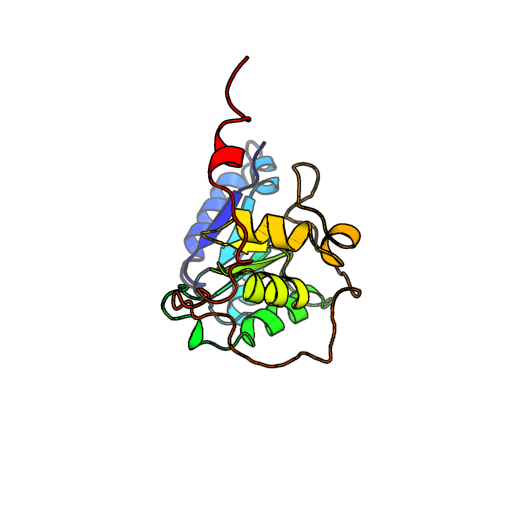TOM 888 O O . ILE A 1 109 ? 8.621 -2.464 -10.371 1.00 92.31 109 ILE A O 1
ATOM 892 N N . ARG A 1 110 ? 9.940 -3.264 -12.016 1.00 91.94 110 ARG A N 1
ATOM 893 C CA . ARG A 1 110 ? 10.171 -1.983 -12.689 1.00 91.94 110 ARG A CA 1
ATOM 894 C C . ARG A 1 110 ? 8.861 -1.290 -13.065 1.00 91.94 110 ARG A C 1
ATOM 896 O O . ARG A 1 110 ? 8.618 -0.180 -12.603 1.00 91.94 110 ARG A O 1
ATOM 903 N N . LYS A 1 111 ? 7.981 -1.980 -13.798 1.00 89.38 111 LYS A N 1
ATOM 904 C CA . LYS A 1 111 ? 6.667 -1.431 -14.170 1.00 89.38 111 LYS A CA 1
ATOM 905 C C . LYS A 1 111 ? 5.825 -1.046 -12.944 1.00 89.38 111 LYS A C 1
ATOM 907 O O . LYS A 1 111 ? 5.149 -0.024 -12.946 1.00 89.38 111 LYS A O 1
ATOM 912 N N . SER A 1 112 ? 5.887 -1.828 -11.862 1.00 91.38 112 SER A N 1
ATOM 913 C CA . SER A 1 112 ? 5.179 -1.503 -10.613 1.00 91.38 112 SER A CA 1
ATOM 914 C C . SER A 1 112 ? 5.691 -0.207 -9.982 1.00 91.38 112 SER A C 1
ATOM 916 O O . SER A 1 112 ? 4.888 0.619 -9.551 1.00 91.38 112 SER A O 1
ATOM 918 N N . ILE A 1 113 ? 7.013 -0.013 -9.956 1.00 92.06 113 ILE A N 1
ATOM 919 C CA . ILE A 1 113 ? 7.651 1.222 -9.485 1.00 92.06 113 ILE A CA 1
ATOM 920 C C . ILE A 1 113 ? 7.227 2.410 -10.357 1.00 92.06 113 ILE A C 1
ATOM 922 O O . ILE A 1 113 ? 6.831 3.444 -9.828 1.00 92.06 113 ILE A O 1
ATOM 926 N N . GLU A 1 114 ? 7.235 2.253 -11.680 1.00 89.69 114 GLU A N 1
ATOM 927 C CA . GLU A 1 114 ? 6.834 3.293 -12.643 1.00 89.69 114 GLU A CA 1
ATOM 928 C C . GLU A 1 114 ? 5.346 3.660 -12.538 1.00 89.69 114 GLU A C 1
ATOM 930 O O . GLU A 1 114 ? 4.957 4.806 -12.763 1.00 89.69 114 GLU A O 1
ATOM 935 N N . HIS A 1 115 ? 4.498 2.719 -12.116 1.00 89.19 115 HIS A N 1
ATOM 936 C CA . HIS A 1 115 ? 3.107 2.998 -11.753 1.00 89.19 115 HIS A CA 1
ATOM 937 C C . HIS A 1 115 ? 2.962 3.789 -10.446 1.00 89.19 115 HIS A C 1
ATOM 939 O O . HIS A 1 115 ? 1.865 4.253 -10.134 1.00 89.19 115 HIS A O 1
ATOM 945 N N . GLY A 1 116 ? 4.051 3.994 -9.703 1.00 91.00 116 GLY A N 1
ATOM 946 C CA . GLY A 1 116 ? 4.116 4.869 -8.539 1.00 91.00 116 GLY A CA 1
ATOM 947 C C . GLY A 1 116 ? 3.613 4.221 -7.254 1.00 91.00 116 GLY A C 1
ATOM 948 O O . GLY A 1 116 ? 2.994 4.910 -6.443 1.00 91.00 116 GLY A O 1
ATOM 949 N N . VAL A 1 117 ? 3.811 2.912 -7.071 1.00 93.94 117 VAL A N 1
ATOM 950 C CA . VAL A 1 117 ? 3.487 2.217 -5.810 1.00 93.94 117 VAL A CA 1
ATOM 951 C C . VAL A 1 117 ? 4.496 2.561 -4.711 1.00 93.94 117 VAL A C 1
ATOM 953 O O . VAL A 1 117 ? 5.664 2.805 -4.986 1.00 93.94 117 VAL A O 1
ATOM 956 N N . ASP A 1 118 ? 4.056 2.556 -3.454 1.00 95.62 118 ASP A N 1
ATOM 957 C CA . ASP A 1 118 ? 4.915 2.777 -2.283 1.00 95.62 118 ASP A CA 1
ATOM 958 C C . ASP A 1 118 ? 5.571 1.483 -1.768 1.00 95.62 118 ASP A C 1
ATOM 960 O O . ASP A 1 118 ? 6.507 1.531 -0.972 1.00 95.62 118 ASP A O 1
ATOM 964 N N . GLY A 1 119 ? 5.043 0.319 -2.157 1.00 95.81 119 GLY A N 1
ATOM 965 C CA . GLY A 1 119 ? 5.500 -0.975 -1.663 1.00 95.81 119 GLY A CA 1
ATOM 966 C C . GLY A 1 119 ? 5.257 -2.114 -2.645 1.00 95.81 119 GLY A C 1
ATOM 967 O O . GLY A 1 119 ? 4.332 -2.083 -3.457 1.00 95.81 119 GLY A O 1
ATOM 968 N N . ILE A 1 120 ? 6.091 -3.145 -2.543 1.00 95.56 120 ILE A N 1
ATOM 969 C CA . ILE A 1 120 ? 5.994 -4.373 -3.333 1.00 95.56 120 ILE A CA 1
ATOM 970 C C . ILE A 1 120 ? 6.071 -5.553 -2.368 1.00 95.56 120 ILE A C 1
ATOM 972 O O . ILE A 1 120 ? 7.012 -5.651 -1.583 1.00 95.56 120 ILE A O 1
ATOM 976 N N . ILE A 1 121 ? 5.092 -6.455 -2.434 1.00 94.94 121 ILE A N 1
ATOM 977 C CA . ILE A 1 121 ? 5.199 -7.778 -1.810 1.00 94.94 121 ILE A CA 1
ATOM 978 C C . ILE A 1 121 ? 5.752 -8.733 -2.865 1.00 94.94 121 ILE A C 1
ATOM 980 O O . ILE A 1 121 ? 5.220 -8.825 -3.972 1.00 94.94 121 ILE A O 1
ATOM 984 N N . THR A 1 122 ? 6.825 -9.434 -2.519 1.00 94.00 122 THR A N 1
ATOM 985 C CA . THR A 1 122 ? 7.590 -10.286 -3.431 1.00 94.00 122 THR A CA 1
ATOM 986 C C . THR A 1 122 ? 8.118 -11.512 -2.698 1.00 94.00 122 THR A C 1
ATOM 988 O O . THR A 1 122 ? 8.411 -11.448 -1.503 1.00 94.00 122 THR A O 1
ATOM 991 N N . ASN A 1 123 ? 8.287 -12.611 -3.424 1.00 93.06 123 ASN A N 1
ATOM 992 C CA . ASN A 1 123 ? 9.072 -13.762 -2.986 1.00 93.06 123 ASN A CA 1
ATOM 993 C C . ASN A 1 123 ? 10.573 -13.586 -3.291 1.00 93.06 123 ASN A C 1
ATOM 995 O O . ASN A 1 123 ? 11.381 -14.408 -2.865 1.00 93.06 123 ASN A O 1
ATOM 999 N N . ARG A 1 124 ? 10.950 -12.544 -4.050 1.00 95.25 124 ARG A N 1
ATOM 1000 C CA . ARG A 1 124 ? 12.307 -12.269 -4.552 1.00 95.25 124 ARG A CA 1
ATOM 1001 C C . ARG A 1 124 ? 12.761 -10.846 -4.200 1.00 95.25 124 ARG A C 1
ATOM 1003 O O . ARG A 1 124 ? 12.870 -9.986 -5.078 1.00 95.25 124 ARG A O 1
ATOM 1010 N N . PRO A 1 125 ? 13.010 -10.553 -2.909 1.00 96.38 125 PRO A N 1
ATOM 1011 C CA . PRO A 1 125 ? 13.445 -9.222 -2.479 1.00 96.38 125 PRO A CA 1
ATOM 1012 C C . PRO A 1 125 ? 14.790 -8.799 -3.093 1.00 96.38 125 PRO A C 1
ATOM 1014 O O . PRO A 1 125 ? 15.013 -7.609 -3.297 1.00 96.38 125 PRO A O 1
ATOM 1017 N N . ASP A 1 126 ? 15.648 -9.757 -3.451 1.00 97.38 126 ASP A N 1
ATOM 1018 C CA . ASP A 1 126 ? 16.885 -9.551 -4.212 1.00 97.38 126 ASP A CA 1
ATOM 1019 C C . ASP A 1 126 ? 16.636 -8.813 -5.535 1.00 97.38 126 ASP A C 1
ATOM 1021 O O . ASP A 1 126 ? 17.320 -7.835 -5.838 1.00 97.38 126 ASP A O 1
ATOM 1025 N N . ASN A 1 127 ? 15.592 -9.205 -6.269 1.00 96.38 127 ASN A N 1
ATOM 1026 C CA . ASN A 1 127 ? 15.226 -8.565 -7.532 1.00 96.38 127 ASN A CA 1
ATOM 1027 C C . ASN A 1 127 ? 14.737 -7.124 -7.327 1.00 96.38 127 ASN A C 1
ATOM 1029 O O . ASN A 1 127 ? 15.006 -6.257 -8.157 1.00 96.38 127 ASN A O 1
ATOM 1033 N N . VAL A 1 128 ? 14.040 -6.842 -6.219 1.00 96.12 128 VAL A N 1
ATOM 1034 C CA . VAL A 1 128 ? 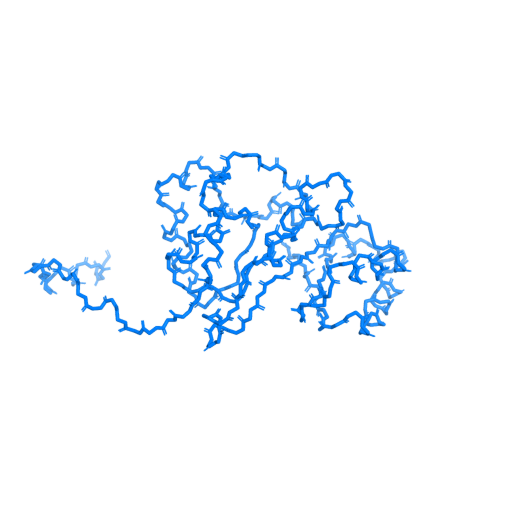13.603 -5.474 -5.894 1.00 96.12 128 VAL A CA 1
ATOM 1035 C C . VAL A 1 128 ? 14.810 -4.578 -5.637 1.00 96.12 128 VAL A C 1
ATOM 1037 O O . VAL A 1 128 ? 14.893 -3.488 -6.200 1.00 96.12 128 VAL A O 1
ATOM 1040 N N . LEU A 1 129 ? 15.772 -5.052 -4.843 1.00 96.81 129 LEU A N 1
ATOM 1041 C CA . LEU A 1 129 ? 17.002 -4.309 -4.564 1.00 96.81 129 LEU A CA 1
ATOM 1042 C C . LEU A 1 129 ? 17.845 -4.108 -5.827 1.00 96.81 129 LEU A C 1
ATOM 1044 O O . LEU A 1 129 ? 18.365 -3.016 -6.040 1.00 96.81 129 LEU A O 1
ATOM 1048 N N . GLN A 1 130 ? 17.934 -5.120 -6.693 1.00 96.12 130 GLN A N 1
ATOM 1049 C CA . GLN A 1 130 ? 18.626 -5.005 -7.975 1.00 96.12 130 GLN A CA 1
ATOM 1050 C C . GLN A 1 130 ? 18.028 -3.890 -8.845 1.00 96.12 130 GLN A C 1
ATOM 1052 O O . GLN A 1 130 ? 18.774 -3.080 -9.394 1.00 96.12 130 GLN A O 1
ATOM 1057 N N . VAL A 1 131 ? 16.696 -3.822 -8.959 1.00 95.50 131 VAL A N 1
ATOM 1058 C CA . VAL A 1 131 ? 16.023 -2.766 -9.732 1.00 95.50 131 VAL A CA 1
ATOM 1059 C C . VAL A 1 131 ? 16.248 -1.396 -9.092 1.00 95.50 131 VAL A C 1
ATOM 1061 O O . VAL A 1 131 ? 16.624 -0.467 -9.802 1.00 95.50 131 VAL A O 1
ATOM 1064 N N . LEU A 1 132 ? 16.086 -1.267 -7.772 1.00 95.12 132 LEU A N 1
ATOM 1065 C CA . LEU A 1 132 ? 16.289 0.007 -7.070 1.00 95.12 132 LEU A CA 1
ATOM 1066 C C . LEU A 1 132 ? 17.730 0.521 -7.155 1.00 95.12 132 LEU A C 1
ATOM 1068 O O . LEU A 1 132 ? 17.933 1.727 -7.169 1.00 95.12 132 LEU A O 1
ATOM 1072 N N . ASN A 1 133 ? 18.722 -0.365 -7.259 1.00 95.75 133 ASN A N 1
ATOM 1073 C CA . ASN A 1 133 ? 20.124 0.022 -7.426 1.00 95.75 133 ASN A CA 1
ATOM 1074 C C . ASN A 1 133 ? 20.493 0.376 -8.879 1.00 95.75 133 ASN A C 1
ATOM 1076 O O . ASN A 1 133 ? 21.604 0.842 -9.128 1.00 95.75 133 ASN A O 1
ATOM 1080 N N . SER A 1 134 ? 19.591 0.160 -9.842 1.00 92.56 134 SER A N 1
ATOM 1081 C CA . SER A 1 134 ? 19.814 0.488 -11.253 1.00 92.56 134 SER A CA 1
ATOM 1082 C C . SER A 1 134 ? 19.348 1.905 -11.603 1.00 92.56 134 SER A C 1
ATOM 1084 O O . SER A 1 134 ? 18.381 2.411 -11.033 1.00 92.56 134 SER A O 1
ATOM 1086 N N . THR A 1 135 ? 20.003 2.544 -12.574 1.00 88.44 135 THR A N 1
ATOM 1087 C CA . THR A 1 135 ? 19.573 3.839 -13.126 1.00 88.44 135 THR A CA 1
ATOM 1088 C C . THR A 1 135 ? 18.250 3.681 -13.898 1.00 88.44 135 THR A C 1
ATOM 1090 O O . THR A 1 135 ? 18.114 2.719 -14.661 1.00 88.44 135 THR A O 1
ATOM 1093 N N . PRO A 1 136 ? 17.276 4.605 -13.757 1.00 90.06 136 PRO A N 1
ATOM 1094 C CA . PRO A 1 136 ? 17.327 5.848 -12.973 1.00 90.06 136 PRO A CA 1
ATOM 1095 C C . PRO A 1 136 ? 16.855 5.713 -11.513 1.00 90.06 136 PRO A C 1
ATOM 1097 O O . PRO A 1 136 ? 16.874 6.691 -10.774 1.00 90.06 136 PRO A O 1
ATOM 1100 N N . TYR A 1 137 ? 16.408 4.534 -11.074 1.00 91.50 137 TYR A N 1
ATOM 1101 C CA . TYR A 1 137 ? 15.740 4.362 -9.776 1.00 91.50 137 TYR A CA 1
ATOM 1102 C C . TYR A 1 137 ? 16.643 4.670 -8.582 1.00 91.50 137 TYR A C 1
ATOM 1104 O O . TYR A 1 137 ? 16.155 5.229 -7.606 1.00 91.50 137 TYR A O 1
ATOM 1112 N N . SER A 1 138 ? 17.942 4.387 -8.671 1.00 92.75 138 SER A N 1
ATOM 1113 C CA . SER A 1 138 ? 18.898 4.665 -7.590 1.00 92.75 138 SER A CA 1
ATOM 1114 C C . SER A 1 138 ? 19.071 6.155 -7.283 1.00 92.75 138 SER A C 1
ATOM 1116 O O . SER A 1 138 ? 19.453 6.511 -6.170 1.00 92.75 138 SER A O 1
ATOM 1118 N N . GLU A 1 139 ? 18.773 7.028 -8.246 1.00 90.69 139 GLU A N 1
ATOM 1119 C CA . GLU A 1 139 ? 18.845 8.486 -8.090 1.00 90.69 139 GLU A CA 1
ATOM 1120 C C . GLU A 1 139 ? 17.525 9.085 -7.589 1.00 90.69 139 GLU A C 1
ATOM 1122 O O . GLU A 1 139 ? 17.503 10.191 -7.049 1.00 90.69 139 GLU A O 1
ATOM 1127 N N . LEU A 1 140 ? 16.418 8.363 -7.778 1.00 89.06 140 LEU A N 1
ATOM 1128 C CA . LEU A 1 140 ? 15.061 8.866 -7.564 1.00 89.06 140 LEU A CA 1
ATOM 1129 C C . LEU A 1 140 ? 14.386 8.252 -6.338 1.00 89.06 140 LEU A C 1
ATOM 1131 O O . LEU A 1 140 ? 13.479 8.851 -5.771 1.00 89.06 140 LEU A O 1
ATOM 1135 N N . LEU A 1 141 ? 14.807 7.057 -5.930 1.00 91.81 141 LEU A N 1
ATOM 1136 C CA . LEU A 1 141 ? 14.144 6.255 -4.914 1.00 91.81 141 LEU A CA 1
ATOM 1137 C C . LEU A 1 141 ? 15.138 5.758 -3.871 1.00 91.81 141 LEU A C 1
ATOM 1139 O O . LEU A 1 141 ? 16.326 5.576 -4.122 1.00 91.81 141 LEU A O 1
ATOM 1143 N N . LYS A 1 142 ? 14.613 5.468 -2.682 1.00 92.50 142 LYS A N 1
ATOM 1144 C CA . LYS A 1 142 ? 15.345 4.784 -1.617 1.00 92.50 142 LYS A CA 1
ATOM 1145 C C . LYS A 1 142 ? 14.487 3.696 -0.993 1.00 92.50 142 LYS A C 1
ATOM 1147 O O . LYS A 1 142 ? 13.262 3.801 -0.946 1.00 92.50 142 LYS A O 1
ATOM 1152 N N . VAL A 1 143 ? 15.143 2.683 -0.437 1.00 95.44 143 VAL A N 1
ATOM 1153 C CA . VAL A 1 143 ? 14.480 1.734 0.461 1.00 95.44 143 VAL A CA 1
ATOM 1154 C C . VAL A 1 143 ? 14.097 2.471 1.746 1.00 95.44 143 VAL A C 1
ATOM 1156 O O . VAL A 1 143 ? 14.928 3.151 2.353 1.00 95.44 143 VAL A O 1
ATOM 1159 N N . ALA A 1 144 ? 12.831 2.350 2.151 1.00 94.94 144 ALA A N 1
ATOM 1160 C CA . ALA A 1 144 ? 12.338 2.966 3.376 1.00 94.94 144 ALA A CA 1
ATOM 1161 C C . ALA A 1 144 ? 13.074 2.414 4.608 1.00 94.94 144 ALA A C 1
ATOM 1163 O O . ALA A 1 144 ? 13.331 1.213 4.711 1.00 94.94 144 ALA A O 1
ATOM 1164 N N . ASN A 1 145 ? 13.381 3.287 5.563 1.00 94.00 145 ASN A N 1
ATOM 1165 C CA . ASN A 1 145 ? 13.988 2.917 6.840 1.00 94.00 145 ASN A CA 1
ATOM 1166 C C . ASN A 1 145 ? 13.085 3.307 8.024 1.00 94.00 145 ASN A C 1
ATOM 1168 O O . ASN A 1 145 ? 11.975 3.799 7.844 1.00 94.00 145 ASN A O 1
ATOM 1172 N N . PHE A 1 146 ? 13.543 3.081 9.259 1.00 92.00 146 PHE A N 1
ATOM 1173 C CA . PHE A 1 146 ? 12.741 3.343 10.464 1.00 92.00 146 PHE A CA 1
ATOM 1174 C C . PHE A 1 146 ? 12.336 4.812 10.665 1.00 92.00 146 PHE A C 1
ATOM 1176 O O . PHE A 1 146 ? 11.408 5.075 11.432 1.00 92.00 146 PHE A O 1
ATOM 1183 N N . SER A 1 147 ? 13.018 5.752 10.010 1.00 91.94 147 SER A N 1
ATOM 1184 C CA . SER A 1 147 ? 12.694 7.180 10.047 1.00 91.94 147 SER A CA 1
ATOM 1185 C C . SER A 1 147 ? 11.590 7.554 9.055 1.00 91.94 147 SER A C 1
ATOM 1187 O O . SER A 1 147 ? 10.960 8.599 9.206 1.00 91.94 147 SER A O 1
ATOM 1189 N N . ASP A 1 148 ? 11.329 6.710 8.053 1.00 93.12 148 ASP A N 1
ATOM 1190 C CA . ASP A 1 148 ? 10.259 6.917 7.085 1.00 93.12 148 ASP A CA 1
ATOM 1191 C C . ASP A 1 148 ? 8.927 6.451 7.678 1.00 93.12 148 ASP A C 1
ATOM 1193 O O . ASP A 1 148 ? 8.701 5.267 7.935 1.00 93.12 148 ASP A O 1
ATOM 1197 N N . SER A 1 149 ? 8.014 7.395 7.906 1.00 94.75 149 SER A N 1
ATOM 1198 C CA . SER A 1 149 ? 6.678 7.066 8.401 1.00 94.75 149 SER A CA 1
ATOM 1199 C C . SER A 1 149 ? 5.894 6.289 7.333 1.00 94.75 149 SER A C 1
ATOM 1201 O O . SER A 1 149 ? 5.625 6.838 6.258 1.00 94.75 149 SER A O 1
ATOM 1203 N N . PRO A 1 150 ? 5.420 5.059 7.622 1.00 96.06 150 PRO A N 1
ATOM 1204 C CA . PRO A 1 150 ? 4.573 4.309 6.693 1.00 96.06 150 PRO A CA 1
ATOM 1205 C C . PRO A 1 150 ? 3.168 4.916 6.563 1.00 96.06 150 PRO A C 1
ATOM 1207 O O . PRO A 1 150 ? 2.344 4.410 5.808 1.00 96.06 150 PRO A O 1
ATOM 1210 N N . TRP A 1 151 ? 2.871 5.987 7.299 1.00 96.19 151 TRP A N 1
ATOM 1211 C CA . TRP A 1 151 ? 1.580 6.670 7.301 1.00 96.19 151 TRP A CA 1
ATOM 1212 C C . TRP A 1 151 ? 1.605 7.990 6.532 1.00 96.19 151 TRP A C 1
ATOM 1214 O O . TRP A 1 151 ? 0.550 8.563 6.269 1.00 96.19 151 TRP A O 1
ATOM 1224 N N . THR A 1 152 ? 2.794 8.486 6.184 1.00 94.19 152 THR A N 1
ATOM 1225 C CA . THR A 1 152 ? 2.944 9.747 5.459 1.00 94.19 152 THR A CA 1
ATOM 1226 C C . THR A 1 152 ? 2.742 9.509 3.970 1.00 94.19 152 THR A C 1
ATOM 1228 O O . THR A 1 152 ? 3.493 8.763 3.342 1.00 94.19 152 THR A O 1
ATOM 1231 N N . ARG A 1 153 ? 1.732 10.158 3.390 1.00 90.75 153 ARG A N 1
ATOM 1232 C CA . ARG A 1 153 ? 1.490 10.124 1.945 1.00 90.75 153 ARG A CA 1
ATOM 1233 C C . ARG A 1 153 ? 2.593 10.892 1.210 1.00 90.75 153 ARG A C 1
ATOM 1235 O O . ARG A 1 153 ? 2.835 12.054 1.529 1.00 90.75 153 ARG A O 1
ATOM 1242 N N . PHE A 1 154 ? 3.206 10.262 0.209 1.00 83.62 154 PHE A N 1
ATOM 1243 C CA . PHE A 1 154 ? 4.079 10.943 -0.749 1.00 83.62 154 PHE A CA 1
ATOM 1244 C C . PHE A 1 154 ? 3.269 11.263 -2.001 1.00 83.62 154 PHE A C 1
ATOM 1246 O O . PHE A 1 154 ? 2.593 10.392 -2.542 1.00 83.62 154 PHE A O 1
ATOM 1253 N N . ILE A 1 155 ? 3.299 12.521 -2.431 1.00 68.38 155 ILE A N 1
ATOM 1254 C CA . ILE A 1 155 ? 2.722 12.948 -3.705 1.00 68.38 155 ILE A CA 1
ATOM 1255 C C . ILE A 1 155 ? 3.918 13.267 -4.593 1.00 68.38 155 ILE A C 1
ATOM 1257 O O . ILE A 1 155 ? 4.382 14.404 -4.612 1.00 68.38 155 ILE A O 1
ATOM 1261 N N . GLU A 1 156 ? 4.470 12.253 -5.256 1.00 61.12 156 GLU A N 1
ATOM 1262 C CA . GLU A 1 156 ? 5.579 12.453 -6.190 1.00 61.12 156 GLU A CA 1
ATOM 1263 C C . GLU A 1 156 ? 5.064 12.520 -7.633 1.00 61.12 156 GLU A C 1
ATOM 1265 O O . GLU A 1 156 ? 4.539 11.535 -8.156 1.00 61.12 156 GLU A O 1
ATOM 1270 N N . PRO A 1 157 ? 5.194 13.678 -8.304 1.00 51.34 157 PRO A N 1
ATOM 1271 C CA . PRO A 1 157 ? 4.797 13.828 -9.701 1.00 51.34 157 PRO A CA 1
ATOM 1272 C C . PRO A 1 157 ? 5.824 13.264 -10.704 1.00 51.34 157 PRO A C 1
ATOM 1274 O O . PRO A 1 157 ? 5.524 13.202 -11.891 1.00 51.34 157 PRO A O 1
ATOM 1277 N N . THR A 1 158 ? 7.024 12.871 -10.267 1.00 49.97 158 THR A N 1
ATOM 1278 C CA . THR A 1 158 ? 8.241 12.843 -11.103 1.00 49.97 158 THR A CA 1
ATOM 1279 C C . THR A 1 158 ? 8.567 11.526 -11.810 1.00 49.97 158 THR A C 1
ATOM 1281 O O . THR A 1 158 ? 9.278 11.561 -12.807 1.00 49.97 158 THR A O 1
ATOM 1284 N N . LEU A 1 159 ? 8.046 10.378 -11.368 1.00 55.91 159 LEU A N 1
ATOM 1285 C CA . LEU A 1 159 ? 8.357 9.069 -11.979 1.00 55.91 159 LEU A CA 1
ATOM 1286 C C . LEU A 1 159 ? 7.329 8.586 -13.013 1.00 55.91 159 LEU A C 1
ATOM 1288 O O . LEU A 1 159 ? 7.503 7.535 -13.627 1.00 55.91 159 LEU A O 1
ATOM 1292 N N . ARG A 1 160 ? 6.246 9.341 -13.215 1.00 55.31 160 ARG A N 1
ATOM 1293 C CA . ARG A 1 160 ? 5.156 8.938 -14.106 1.00 55.31 160 ARG A CA 1
ATOM 1294 C C . ARG A 1 160 ? 5.510 9.231 -15.554 1.00 55.31 160 ARG A C 1
ATOM 1296 O O . ARG A 1 160 ? 5.276 10.336 -16.039 1.00 55.31 160 ARG A O 1
ATOM 1303 N N . ASN A 1 161 ? 6.010 8.227 -16.266 1.00 50.06 161 ASN A N 1
ATOM 1304 C CA . ASN A 1 161 ? 6.027 8.282 -17.721 1.00 50.06 161 ASN A CA 1
ATOM 1305 C C . ASN A 1 161 ? 4.616 7.941 -18.230 1.00 50.06 161 ASN A C 1
ATOM 1307 O O . ASN A 1 161 ? 4.250 6.783 -18.414 1.00 50.06 161 ASN A O 1
ATOM 1311 N N . ASP A 1 162 ? 3.785 8.974 -18.379 1.00 46.06 162 ASP A N 1
ATOM 1312 C CA . ASP A 1 162 ? 2.348 8.890 -18.698 1.00 46.06 162 ASP A CA 1
ATOM 1313 C C . ASP A 1 162 ? 2.051 8.259 -20.081 1.00 46.06 162 ASP A C 1
ATOM 1315 O O . ASP A 1 162 ? 0.891 8.039 -20.440 1.00 46.06 162 ASP A O 1
ATOM 1319 N N . THR A 1 163 ? 3.096 7.983 -20.865 1.00 43.47 163 THR A N 1
ATOM 1320 C CA . THR A 1 163 ? 3.052 7.394 -22.208 1.00 43.47 163 THR A CA 1
ATOM 1321 C C . THR A 1 163 ? 3.009 5.868 -22.205 1.00 43.47 163 THR A C 1
ATOM 1323 O O . THR A 1 163 ? 2.527 5.300 -23.180 1.00 43.47 163 THR A O 1
ATOM 1326 N N . ASP A 1 164 ? 3.411 5.205 -21.114 1.00 45.09 164 ASP A N 1
ATOM 1327 C CA . ASP A 1 164 ? 3.401 3.739 -20.999 1.00 45.09 164 ASP A CA 1
ATOM 1328 C C . ASP A 1 164 ? 2.222 3.253 -20.139 1.00 45.09 164 ASP A C 1
ATOM 1330 O O . ASP A 1 164 ? 2.338 2.418 -19.242 1.00 45.09 164 ASP A O 1
ATOM 1334 N N . ARG A 1 165 ? 1.020 3.781 -20.422 1.00 48.41 165 ARG A N 1
ATOM 1335 C CA . ARG A 1 165 ? -0.252 3.199 -19.945 1.00 48.41 165 ARG A CA 1
ATOM 1336 C C . ARG A 1 165 ? -0.605 1.939 -20.724 1.00 48.41 165 ARG A C 1
ATOM 1338 O O . ARG A 1 165 ? -1.780 1.687 -21.000 1.00 48.41 165 ARG A O 1
ATOM 1345 N N . ASN A 1 166 ? 0.398 1.168 -21.120 1.00 47.88 166 ASN A N 1
ATOM 1346 C CA . ASN A 1 166 ? 0.155 -0.126 -21.691 1.00 47.88 166 ASN A CA 1
ATOM 1347 C C . ASN A 1 166 ? -0.492 -0.944 -20.572 1.00 47.88 166 ASN A C 1
ATOM 1349 O O . ASN A 1 166 ? 0.135 -1.274 -19.568 1.00 47.88 166 ASN A O 1
ATOM 1353 N N . THR A 1 167 ? -1.793 -1.210 -20.699 1.00 49.09 167 THR A N 1
ATOM 1354 C CA . THR A 1 167 ? -2.612 -1.974 -19.741 1.00 49.09 167 THR A CA 1
ATOM 1355 C C . THR A 1 167 ? -2.223 -3.455 -19.706 1.00 49.09 167 THR A C 1
ATOM 1357 O O . THR A 1 167 ? -3.018 -4.314 -19.321 1.00 49.09 167 THR A O 1
ATOM 1360 N N . GLU A 1 168 ? -1.006 -3.751 -20.147 1.00 56.50 168 GLU A N 1
ATOM 1361 C CA . GLU A 1 168 ? -0.356 -5.037 -20.146 1.00 56.50 168 GLU A CA 1
ATOM 1362 C C . GLU A 1 168 ? -0.194 -5.469 -18.697 1.00 56.50 168 GLU A C 1
ATOM 1364 O O . GLU A 1 168 ? 0.645 -4.975 -17.947 1.00 56.50 168 GLU A O 1
ATOM 1369 N N . VAL A 1 169 ? -1.102 -6.355 -18.302 1.00 60.53 169 VAL A N 1
ATOM 1370 C CA . VAL A 1 169 ? -0.844 -7.499 -17.437 1.00 60.53 169 VAL A CA 1
ATOM 1371 C C . VAL A 1 169 ? 0.561 -7.493 -16.810 1.00 60.53 169 VAL A C 1
ATOM 1373 O O . VAL A 1 169 ? 1.566 -7.729 -17.481 1.00 60.53 169 VAL A O 1
ATOM 1376 N N . LEU A 1 170 ? 0.625 -7.284 -15.495 1.00 60.62 170 LEU A N 1
ATOM 1377 C CA . LEU A 1 170 ? 1.868 -7.392 -14.731 1.00 60.62 170 LEU A CA 1
ATOM 1378 C C . LEU A 1 170 ? 1.959 -8.764 -14.067 1.00 60.62 170 LEU A C 1
ATOM 1380 O O . LEU A 1 170 ? 1.595 -8.893 -12.905 1.00 60.62 170 LEU A O 1
ATOM 1384 N N . GLY A 1 171 ? 2.428 -9.790 -14.771 1.00 48.25 171 GLY A N 1
ATOM 1385 C CA . GLY A 1 171 ? 2.644 -11.116 -14.186 1.00 48.25 171 GLY A CA 1
ATOM 1386 C C . GLY A 1 171 ? 2.667 -12.238 -15.217 1.00 48.25 171 GLY A C 1
ATOM 1387 O O . GLY A 1 171 ? 2.297 -12.018 -16.364 1.00 48.25 171 GLY A O 1
ATOM 1388 N N . GLY A 1 172 ? 3.078 -13.436 -14.783 1.00 47.00 172 GLY A N 1
ATOM 1389 C CA . GLY A 1 172 ? 3.301 -14.617 -15.631 1.00 47.00 172 GLY A CA 1
ATOM 1390 C C . GLY A 1 172 ? 4.777 -14.953 -15.712 1.00 47.00 172 GLY A C 1
ATOM 1391 O O . GLY A 1 172 ? 5.484 -14.415 -16.553 1.00 47.00 172 GLY A O 1
ATOM 1392 N N . GLY A 1 173 ? 5.259 -15.775 -14.786 1.00 38.62 173 GLY A N 1
ATOM 1393 C CA . GLY A 1 173 ? 6.609 -16.315 -14.864 1.00 38.62 173 GLY A CA 1
ATOM 1394 C C . GLY A 1 173 ? 6.550 -17.740 -15.378 1.00 38.62 173 GLY A C 1
ATOM 1395 O O . GLY A 1 173 ? 6.270 -18.633 -14.586 1.00 38.62 173 GLY A O 1
ATOM 1396 N N . ASP A 1 174 ? 6.856 -17.937 -16.658 1.00 38.50 174 ASP A N 1
ATOM 1397 C CA . ASP A 1 174 ? 7.519 -19.164 -17.084 1.00 38.50 174 ASP A CA 1
ATOM 1398 C C . ASP A 1 174 ? 9.034 -18.938 -17.017 1.00 38.50 174 ASP A C 1
ATOM 1400 O O . ASP A 1 174 ? 9.546 -17.850 -17.294 1.00 38.50 174 ASP A O 1
ATOM 1404 N N . TYR A 1 175 ? 9.741 -19.980 -16.586 1.00 41.41 175 TYR A N 1
ATOM 1405 C CA . TYR A 1 175 ? 11.192 -20.079 -16.415 1.00 41.41 175 TYR A CA 1
ATOM 1406 C C . TYR A 1 175 ? 11.962 -20.040 -17.755 1.00 41.41 175 TYR A C 1
ATOM 1408 O O . TYR A 1 175 ? 12.813 -20.888 -18.009 1.00 41.41 175 TYR A O 1
ATOM 1416 N N . GLU A 1 176 ? 11.716 -19.064 -18.624 1.00 37.81 176 GLU A N 1
ATOM 1417 C CA . GLU A 1 176 ? 12.422 -18.945 -19.905 1.00 37.81 176 GLU A CA 1
ATOM 1418 C C . GLU A 1 176 ? 13.098 -17.584 -20.073 1.00 37.81 176 GLU A C 1
ATOM 1420 O O . GLU A 1 176 ? 12.817 -16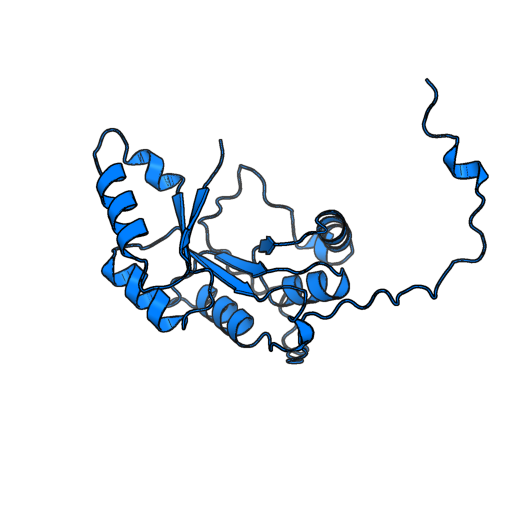.812 -20.979 1.00 37.81 176 GLU A O 1
ATOM 1425 N N . GLU A 1 177 ? 14.093 -17.324 -19.226 1.00 37.69 177 GLU A N 1
ATOM 1426 C CA . GLU A 1 177 ? 15.221 -16.469 -19.616 1.00 37.69 177 GLU A CA 1
ATOM 1427 C C . GLU A 1 177 ? 16.550 -17.214 -19.402 1.00 37.69 177 GLU A C 1
ATOM 1429 O O . GLU A 1 177 ? 17.518 -16.720 -18.832 1.00 37.69 177 GLU A O 1
ATOM 1434 N N . ARG A 1 178 ? 16.604 -18.461 -19.894 1.00 41.16 178 ARG A N 1
ATOM 1435 C CA . ARG A 1 178 ? 17.854 -19.096 -20.336 1.00 41.16 178 ARG A CA 1
ATOM 1436 C C . ARG A 1 178 ? 18.054 -18.784 -21.818 1.00 41.16 178 ARG A C 1
ATOM 1438 O O . ARG A 1 178 ? 17.780 -19.629 -22.654 1.00 41.16 178 ARG A O 1
ATOM 1445 N N . ALA A 1 179 ? 18.536 -17.588 -22.146 1.00 40.78 179 ALA A N 1
ATOM 1446 C CA . ALA A 1 179 ? 19.263 -17.344 -23.399 1.00 40.78 179 ALA A CA 1
ATOM 1447 C C . ALA A 1 179 ? 19.846 -15.927 -23.429 1.00 40.78 179 ALA A C 1
ATOM 1449 O O . ALA A 1 179 ? 19.409 -15.073 -24.195 1.00 40.78 179 ALA A O 1
ATOM 1450 N N . ARG A 1 180 ? 20.862 -15.685 -22.599 1.00 34.66 180 ARG A N 1
ATOM 1451 C CA . ARG A 1 180 ? 22.009 -14.831 -22.946 1.00 34.66 180 ARG A CA 1
ATOM 1452 C C . ARG A 1 180 ? 23.118 -15.069 -21.921 1.00 34.66 180 ARG A C 1
ATOM 1454 O O . ARG A 1 180 ? 23.389 -14.253 -21.051 1.00 34.66 180 ARG A O 1
ATOM 1461 N N . HIS A 1 181 ? 23.732 -16.249 -22.014 1.00 34.94 181 HIS A N 1
ATOM 1462 C CA . HIS A 1 181 ? 25.050 -16.480 -21.428 1.00 34.94 181 HIS A CA 1
ATOM 1463 C C . HIS A 1 181 ? 26.055 -15.542 -22.117 1.00 34.94 181 HIS A C 1
ATOM 1465 O O . HIS A 1 181 ? 26.183 -15.623 -23.341 1.00 34.94 181 HIS A O 1
ATOM 1471 N N . PRO A 1 182 ? 26.808 -14.700 -21.389 1.00 36.97 182 PRO A N 1
ATOM 1472 C CA . PRO A 1 182 ? 28.130 -14.326 -21.857 1.00 36.97 182 PRO A CA 1
ATOM 1473 C C . PRO A 1 182 ? 28.976 -15.604 -21.823 1.00 36.97 182 PRO A C 1
ATOM 1475 O O . PRO A 1 182 ? 29.119 -16.241 -20.783 1.00 36.97 182 PRO A O 1
ATOM 1478 N N . THR A 1 183 ? 29.475 -16.030 -22.978 1.00 41.56 183 THR A N 1
ATOM 1479 C CA . THR A 1 183 ? 30.162 -17.313 -23.201 1.00 41.56 183 THR A CA 1
ATOM 1480 C C . THR A 1 183 ? 31.541 -17.437 -22.542 1.00 41.56 183 THR A C 1
ATOM 1482 O O . THR A 1 183 ? 32.312 -18.284 -22.961 1.00 41.56 183 THR A O 1
ATOM 1485 N N . ASN A 1 184 ? 31.857 -16.656 -21.510 1.00 44.69 184 ASN A N 1
ATOM 1486 C CA . ASN A 1 184 ? 33.128 -16.725 -20.787 1.00 44.69 184 ASN A CA 1
ATOM 1487 C C . ASN A 1 184 ? 32.877 -16.596 -19.278 1.00 44.69 184 ASN A C 1
ATOM 1489 O O . ASN A 1 184 ? 33.184 -15.571 -18.680 1.00 44.69 184 ASN A O 1
ATOM 1493 N N . PHE A 1 185 ? 32.272 -17.619 -18.676 1.00 46.84 185 PHE A N 1
ATOM 1494 C CA . PHE A 1 185 ? 32.286 -17.780 -17.224 1.00 46.84 185 PHE A CA 1
ATOM 1495 C C . PHE A 1 185 ? 33.382 -18.785 -16.876 1.00 46.84 185 PHE A C 1
ATOM 1497 O O . PHE A 1 185 ? 33.271 -19.954 -17.250 1.00 46.84 185 PHE A O 1
ATOM 1504 N N . ASP A 1 186 ? 34.443 -18.319 -16.216 1.00 46.53 186 ASP A N 1
ATOM 1505 C CA . ASP A 1 186 ? 35.521 -19.162 -15.703 1.00 46.53 186 ASP A CA 1
ATOM 1506 C C . ASP A 1 186 ? 35.146 -19.661 -14.292 1.00 46.53 186 ASP A C 1
ATOM 1508 O O . ASP A 1 186 ? 35.024 -18.858 -13.363 1.00 46.53 186 ASP A O 1
ATOM 1512 N N . PRO A 1 187 ? 34.954 -20.977 -14.087 1.00 42.66 187 PRO A N 1
ATOM 1513 C CA . PRO A 1 187 ? 34.598 -21.540 -12.785 1.00 42.66 187 PRO A CA 1
ATOM 1514 C C . PRO A 1 187 ? 35.656 -21.335 -11.687 1.00 42.66 187 PRO A C 1
ATOM 1516 O O . PRO A 1 187 ? 35.361 -21.588 -10.519 1.00 42.66 187 PRO A O 1
ATOM 1519 N N . THR A 1 188 ? 36.875 -20.904 -12.028 1.00 41.03 188 THR A N 1
ATOM 1520 C CA . THR A 1 188 ? 37.963 -20.683 -11.060 1.00 41.03 188 THR A CA 1
ATOM 1521 C C . THR A 1 188 ? 37.826 -19.375 -10.269 1.00 41.03 188 THR A C 1
ATOM 1523 O O . THR A 1 188 ? 38.432 -19.241 -9.205 1.00 41.03 188 THR A O 1
ATOM 1526 N N . GLU A 1 189 ? 36.960 -18.447 -10.694 1.00 44.03 189 GLU A N 1
ATOM 1527 C CA . GLU A 1 189 ? 36.726 -17.177 -9.984 1.00 44.03 189 GLU A CA 1
ATOM 1528 C C . GLU A 1 189 ? 35.858 -17.322 -8.715 1.00 44.03 189 GLU A C 1
ATOM 1530 O O . GLU A 1 189 ? 35.813 -16.412 -7.887 1.00 44.03 189 GLU A O 1
ATOM 1535 N N . ILE A 1 190 ? 35.198 -18.469 -8.496 1.00 42.16 190 ILE A N 1
ATOM 1536 C CA . ILE A 1 190 ? 34.323 -18.683 -7.323 1.00 42.16 190 ILE A CA 1
ATOM 1537 C C . ILE A 1 190 ? 35.124 -19.018 -6.050 1.00 42.16 190 ILE A C 1
ATOM 1539 O O . ILE A 1 190 ? 34.654 -18.789 -4.936 1.00 42.16 190 ILE A O 1
ATOM 1543 N N . THR A 1 191 ? 36.352 -19.521 -6.172 1.00 38.19 191 THR A N 1
ATOM 1544 C CA . THR A 1 191 ? 37.135 -19.989 -5.013 1.00 38.19 191 THR A CA 1
ATOM 1545 C C . THR A 1 191 ? 37.887 -18.900 -4.242 1.00 38.19 191 THR A C 1
ATOM 1547 O O . THR A 1 191 ? 38.525 -19.218 -3.246 1.00 38.19 191 THR A O 1
ATOM 1550 N N . ALA A 1 192 ? 37.804 -17.623 -4.630 1.00 38.25 192 ALA A N 1
ATOM 1551 C CA . ALA A 1 192 ? 38.623 -16.566 -4.022 1.00 38.25 192 ALA A CA 1
ATOM 1552 C C . ALA A 1 192 ? 37.961 -15.764 -2.879 1.00 38.25 192 ALA A C 1
ATOM 1554 O O . ALA A 1 192 ? 38.609 -14.887 -2.319 1.00 38.25 192 ALA A O 1
ATOM 1555 N N . PHE A 1 193 ? 36.703 -16.036 -2.504 1.00 40.56 193 PHE A N 1
ATOM 1556 C CA . PHE A 1 193 ? 35.988 -15.228 -1.493 1.00 40.56 193 PHE A CA 1
ATOM 1557 C C . PHE A 1 193 ? 35.780 -15.892 -0.126 1.00 40.56 193 PHE A C 1
ATOM 1559 O O . PHE A 1 193 ? 35.075 -15.342 0.718 1.00 40.56 193 PHE A O 1
ATOM 1566 N N . TRP A 1 194 ? 36.427 -17.031 0.124 1.00 36.41 194 TRP A N 1
ATOM 1567 C CA . TRP A 1 194 ? 36.437 -17.664 1.444 1.00 36.41 194 TRP A CA 1
ATOM 1568 C C . TRP A 1 194 ? 37.792 -18.300 1.749 1.00 36.41 194 TRP A C 1
ATOM 1570 O O . TRP A 1 194 ? 37.901 -19.518 1.716 1.00 36.41 194 TRP A O 1
ATOM 1580 N N . THR A 1 195 ? 38.79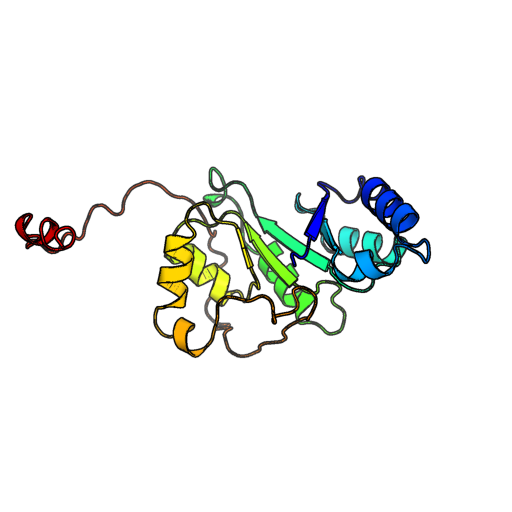6 -17.487 2.073 1.00 36.31 195 THR A N 1
ATOM 1581 C CA . THR A 1 195 ? 39.850 -17.853 3.036 1.00 36.31 195 THR A CA 1
ATOM 1582 C C . THR A 1 195 ? 40.511 -16.589 3.581 1.00 36.31 195 THR A C 1
ATOM 1584 O O . THR A 1 195 ? 40.980 -15.768 2.794 1.00 36.31 195 THR A O 1
ATOM 1587 N N . ASP A 1 196 ? 40.533 -16.553 4.916 1.00 41.25 196 ASP A N 1
ATOM 1588 C CA . ASP A 1 196 ? 41.185 -15.670 5.899 1.00 41.25 196 ASP A CA 1
ATOM 1589 C C . ASP A 1 196 ? 40.717 -14.209 6.037 1.00 41.25 196 ASP A C 1
ATOM 1591 O O . ASP A 1 196 ? 41.147 -13.321 5.269 1.00 41.25 196 ASP A O 1
#

Sequence (196 aa):
MVNVLLSIGYVKDKNVIKGVLKYFKKEERMHILDKIGFDVGMNDPLEKIGRMYKQLGIRGHRWQGDGLSNCVRFLVPVARLLEAVKARDSQKGYMDKVYHWTVDLPHFIRKSIEHGVDGIITNRPDNVLQVLNSTPYSELLKVANFSDSPWTRFIEPTLRNDTDRNTEVLGGGDYEERARHPTNFDPTEITAFWTD

Radius of gyration: 19.91 Å; chains: 1; bounding box: 59×37×52 Å